Protein 3KFO (pdb70)

Secondary structure (DSSP, 8-state):
-----HHHHHHHHHHHHHHHHT-S---GGGSSHHHHHHHHHHHHHHHSSSPPPHHHHHHHH---SHHHHHHHHHHHHHHGGGS-HHHHHHHHHHHHHHHHHHHTTSTT-HHHHHHHHHHHHTTHHHHS-EEPP-HHHHT-GGG--HHHHHHHHTTSSS-HHHHHHHHHHHHHHHHHHTGGGHHHHHHHHHHHHHHTTSSEEEETTTTEEEE-

Sequence (212 aa):
KIQYNLDTIDDAEKNISNKLKKGEVQICKRRFKNGSIREVFNILVEELKSTTVVNLSDLVELYSLDDEESLFIPLRLLSVDGNLLNFEVKKFLNALVWRRIVLLNASNEGDKLLQHIVKRVFDEELPKNNDFPLPSVDLLCDKSLLTPEYISETYGRFPIDQNAIREEIYEEISQVETLNSDNSSLEIKLHSSTIGSSVAKEKNYTINYETNTVEYE

Radius of gyration: 16.6 Å; Cα contacts (8 Å, |Δi|>4): 242; chains: 1; bounding box: 42×43×34 Å

InterPro domains:
  IPR014908 Nucleoporin, Nup133/Nup155-like, N-terminal [PF08801] (63-475)
  IPR015943 WD40/YVTN repeat-like-containing domain superfamily [G3DSA:2.130.10.10] (55-479)
  IPR037624 Nuclear pore complex protein Nup133-like [PTHR13405] (35-1124)

Structure (mmCIF, N/CA/C/O backbone):
data_3KFO
#
_entry.id   3KFO
#
_cell.length_a   47.433
_cell.length_b   52.678
_cell.length_c   76.674
_cell.angle_alpha   90.000
_cell.angle_beta   90.000
_cell.angle_gamma   90.000
#
_symmetry.space_group_name_H-M   'P 21 21 21'
#
loop_
_entity.id
_entity.type
_entity.pdbx_description
1 polymer 'Nucleoporin NUP133'
2 non-polymer GLYCEROL
3 water water
#
loop_
_atom_site.group_PDB
_atom_site.id
_atom_site.type_symbol
_atom_site.label_atom_id
_atom_site.label_alt_id
_atom_site.label_comp_id
_atom_site.label_asym_id
_atom_site.label_entity_id
_atom_site.label_seq_id
_atom_site.pd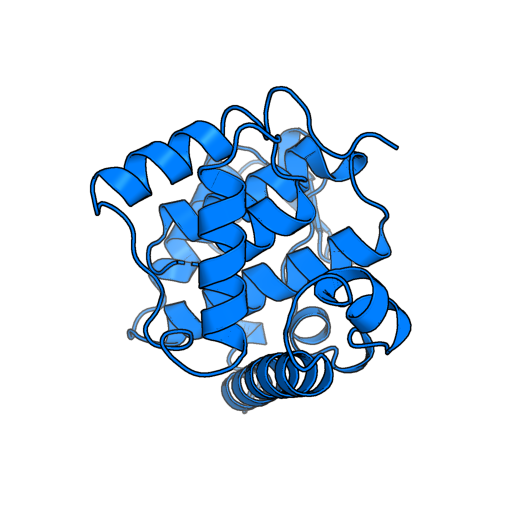bx_PDB_ins_code
_atom_site.Cartn_x
_atom_site.Cartn_y
_atom_site.Cartn_z
_atom_site.occupancy
_atom_site.B_iso_or_equiv
_atom_site.auth_seq_id
_atom_site.auth_comp_id
_atom_site.auth_asym_id
_atom_site.auth_atom_id
_atom_site.pdbx_PDB_model_num
ATOM 1 N N . LYS A 1 69 ? 40.911 22.058 15.792 1.00 35.64 946 LYS A N 1
ATOM 2 C CA . LYS A 1 69 ? 41.446 21.496 14.504 1.00 35.78 946 LYS A CA 1
ATOM 3 C C . LYS A 1 69 ? 40.311 21.009 13.614 1.00 34.16 946 LYS A C 1
ATOM 4 O O . LYS A 1 69 ? 39.574 20.094 14.004 1.00 36.12 946 LYS A O 1
ATOM 10 N N . ILE A 1 70 ? 40.178 21.591 12.427 1.00 31.10 947 ILE A N 1
ATOM 11 C CA . ILE A 1 70 ? 39.099 21.244 11.465 1.00 28.70 947 ILE A CA 1
ATOM 12 C C . ILE A 1 70 ? 39.143 19.731 11.262 1.00 25.30 947 ILE A C 1
ATOM 13 O O . ILE A 1 70 ? 40.209 19.171 11.052 1.00 24.38 947 ILE A O 1
ATOM 18 N N . GLN A 1 71 ? 38.003 19.055 11.355 1.00 23.12 948 GLN A N 1
ATOM 19 C CA . GLN A 1 71 ? 38.004 17.583 11.297 1.00 21.96 948 GLN A CA 1
ATOM 20 C C . GLN A 1 71 ? 37.372 16.966 10.048 1.00 20.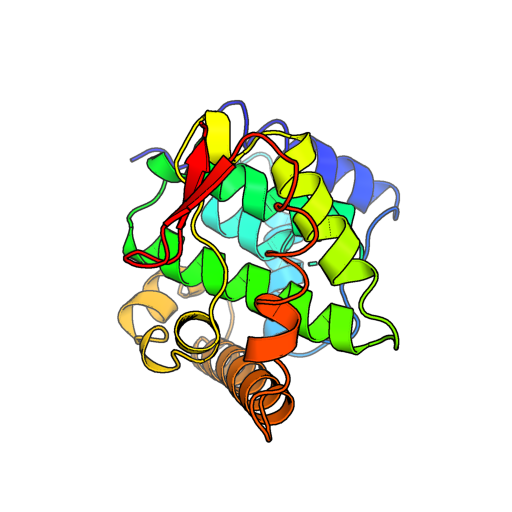98 948 GLN A C 1
ATOM 21 O O . GLN A 1 71 ? 36.820 15.849 10.093 1.00 20.57 948 GLN A O 1
ATOM 27 N N . TYR A 1 72 ? 37.486 17.662 8.917 1.00 19.62 949 TYR A N 1
ATOM 28 C CA . TYR A 1 72 ? 37.111 17.165 7.614 1.00 19.14 949 TYR A CA 1
ATOM 29 C C . TYR A 1 72 ? 38.038 17.718 6.544 1.00 19.83 949 TYR A C 1
ATOM 30 O O . TYR A 1 72 ? 38.745 18.716 6.781 1.00 21.62 949 TYR A O 1
ATOM 39 N N . ASN A 1 73 ? 37.984 17.140 5.358 1.00 18.53 950 ASN A N 1
ATOM 40 C CA . ASN A 1 73 ? 38.770 17.638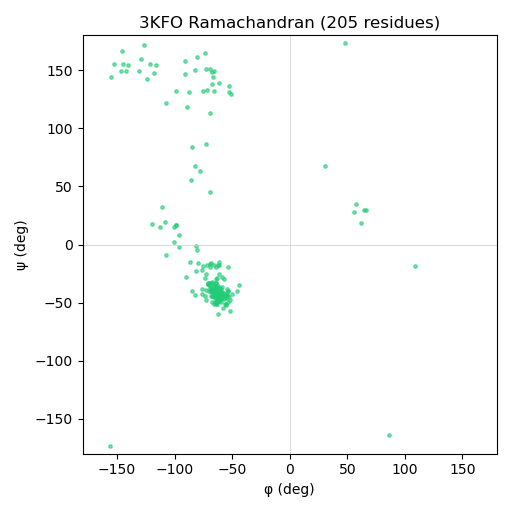 4.229 1.00 18.79 950 ASN A CA 1
ATOM 41 C C . ASN A 1 73 ? 38.088 17.191 2.970 1.00 18.57 950 ASN A C 1
ATOM 42 O O . ASN A 1 73 ? 36.989 16.625 3.042 1.00 18.06 950 ASN A O 1
ATOM 47 N N . LEU A 1 74 ? 38.693 17.404 1.804 1.00 18.86 951 LEU A N 1
ATOM 48 C CA . LEU A 1 74 ? 38.028 17.014 0.577 1.00 19.38 951 LEU A CA 1
ATOM 49 C C . LEU A 1 74 ? 37.707 15.527 0.495 1.00 18.20 951 LEU A C 1
ATOM 50 O O . LEU A 1 74 ? 36.710 15.158 -0.097 1.00 18.09 951 LEU A O 1
ATOM 55 N N . ASP A 1 75 ? 38.612 14.695 0.984 1.00 18.69 952 ASP A N 1
ATOM 56 C CA . ASP A 1 75 ? 38.426 13.251 1.082 1.00 19.28 952 ASP A CA 1
ATOM 57 C C . ASP A 1 75 ? 37.169 12.870 1.849 1.00 17.47 952 ASP A C 1
ATOM 58 O O . ASP A 1 75 ? 36.374 12.044 1.415 1.00 18.25 952 ASP A O 1
ATOM 63 N N . THR A 1 76 ? 37.009 13.434 3.035 1.00 17.70 953 THR A N 1
ATOM 64 C CA . THR A 1 76 ? 35.842 13.060 3.870 1.00 15.74 953 THR A CA 1
ATOM 65 C C . THR A 1 76 ? 34.560 13.634 3.261 1.00 16.47 953 THR A C 1
ATOM 66 O O . THR A 1 76 ? 33.527 13.009 3.295 1.00 15.05 953 THR A O 1
ATOM 70 N N . ILE A 1 77 ? 34.630 14.807 2.650 1.00 16.13 954 ILE A N 1
ATOM 71 C CA . ILE A 1 77 ? 33.470 15.366 1.954 1.00 17.40 954 ILE A CA 1
ATOM 72 C C . ILE A 1 77 ? 33.021 14.434 0.797 1.00 17.69 954 ILE A C 1
ATOM 73 O O . ILE A 1 77 ? 31.823 14.227 0.565 1.00 17.61 954 ILE A O 1
ATOM 78 N N . ASP A 1 78 ? 33.980 13.886 0.055 1.00 18.24 955 ASP A N 1
ATOM 79 C CA A ASP A 1 78 ? 33.660 12.935 -1.015 0.50 18.13 955 ASP A CA 1
ATOM 80 C CA B ASP A 1 78 ? 33.665 12.938 -1.011 0.50 18.30 955 ASP A CA 1
ATOM 81 C C . ASP A 1 78 ? 32.975 11.671 -0.457 1.00 17.62 955 ASP A C 1
ATOM 82 O O . ASP A 1 78 ? 32.018 11.203 -0.998 1.00 16.94 955 ASP A O 1
ATOM 91 N N . ALA A 1 79 ? 33.522 11.115 0.627 1.00 15.91 956 ALA A N 1
ATOM 92 C CA . ALA A 1 79 ? 33.001 9.960 1.298 1.00 15.40 956 ALA A CA 1
ATOM 93 C C . ALA A 1 79 ? 31.601 10.240 1.848 1.00 15.80 956 ALA A C 1
ATOM 94 O O . ALA A 1 79 ? 30.744 9.387 1.796 1.00 19.24 956 ALA A O 1
ATOM 96 N N . GLU A 1 80 ? 31.343 11.436 2.313 1.00 16.49 957 GLU A N 1
ATOM 97 C CA . GLU A 1 80 ? 30.016 11.810 2.859 1.00 18.11 957 GLU A CA 1
ATOM 98 C C . GLU A 1 80 ? 28.987 11.844 1.744 1.00 17.15 957 GLU A C 1
ATOM 99 O O . GLU A 1 80 ? 27.869 11.346 1.816 1.00 17.44 957 GLU A O 1
ATOM 105 N N . LYS A 1 81 ? 29.405 12.442 0.648 1.00 18.09 958 LYS A N 1
ATOM 106 C CA . LYS A 1 81 ? 28.567 12.515 -0.562 1.00 18.19 958 LYS A CA 1
ATOM 107 C C . LYS A 1 81 ? 28.189 11.164 -1.093 1.00 17.33 958 LYS A C 1
ATOM 108 O O . LYS A 1 81 ? 27.024 10.942 -1.433 1.00 16.39 958 LYS A O 1
ATOM 110 N N . ASN A 1 82 ? 29.165 10.250 -1.151 1.00 16.34 959 ASN A N 1
ATOM 111 C CA . ASN A 1 82 ? 28.941 8.906 -1.622 1.00 18.18 959 ASN A CA 1
ATOM 112 C C . ASN A 1 82 ? 27.940 8.161 -0.741 1.00 17.37 959 ASN A C 1
ATOM 113 O O . ASN A 1 82 ? 27.019 7.569 -1.252 1.00 16.80 959 ASN A O 1
ATOM 118 N N . ILE A 1 83 ? 28.117 8.190 0.580 1.00 15.87 960 ILE A N 1
ATOM 119 C CA . ILE A 1 83 ? 27.231 7.461 1.477 1.00 16.03 960 ILE A CA 1
ATOM 120 C C . ILE A 1 83 ? 25.838 8.083 1.556 1.00 16.11 960 ILE A C 1
ATOM 121 O O . ILE A 1 83 ? 24.819 7.363 1.629 1.00 14.35 960 ILE A O 1
ATOM 126 N N . SER A 1 84 ? 25.775 9.408 1.450 1.00 15.85 961 SER A N 1
ATOM 127 C CA . SER A 1 84 ? 24.474 10.100 1.361 1.00 17.20 961 SER A CA 1
ATOM 128 C C . SER A 1 84 ? 23.725 9.690 0.106 1.00 17.24 961 SER A C 1
ATOM 129 O O . SER A 1 84 ? 22.547 9.421 0.175 1.00 16.22 961 SER A O 1
ATOM 132 N N . ASN A 1 85 ? 24.403 9.619 -1.033 1.00 17.30 962 ASN A N 1
ATOM 133 C CA . ASN A 1 85 ? 23.757 9.209 -2.266 1.00 18.48 962 ASN A CA 1
ATOM 134 C C . ASN A 1 85 ? 23.271 7.746 -2.164 1.00 17.82 962 ASN A C 1
ATOM 135 O O . ASN A 1 85 ? 22.148 7.423 -2.542 1.00 18.36 962 ASN A O 1
ATOM 140 N N . LYS A 1 86 ? 24.088 6.873 -1.580 1.00 17.47 963 LYS A N 1
ATOM 141 C CA . LYS A 1 86 ? 23.701 5.464 -1.430 1.00 15.66 963 LYS A CA 1
ATOM 142 C C . LYS A 1 86 ? 22.537 5.294 -0.465 1.00 14.35 963 LYS A C 1
ATOM 143 O O . LYS A 1 86 ? 21.613 4.470 -0.662 1.00 13.23 963 LYS A O 1
ATOM 149 N N . LEU A 1 87 ? 22.557 6.052 0.613 1.00 12.68 964 LEU A N 1
ATOM 150 C CA . LEU A 1 87 ? 21.471 5.967 1.530 1.00 13.67 964 LEU A CA 1
ATOM 151 C C . LEU A 1 87 ? 20.142 6.409 0.899 1.00 14.75 964 LEU A C 1
ATOM 152 O O . LEU A 1 87 ? 19.130 5.759 1.100 1.00 15.75 964 LEU A O 1
ATOM 157 N N . LYS A 1 88 ? 20.159 7.527 0.170 1.00 16.33 965 LYS A N 1
ATOM 158 C CA . LYS A 1 88 ? 18.946 8.049 -0.529 1.00 18.04 965 LYS A CA 1
ATOM 159 C C . LYS A 1 88 ? 18.425 7.069 -1.564 1.00 18.06 965 LYS A C 1
ATOM 160 O O . LYS A 1 88 ? 17.233 7.059 -1.891 1.00 19.64 965 LYS A O 1
ATOM 166 N N . LYS A 1 89 ? 19.307 6.217 -2.065 1.00 17.86 966 LYS A N 1
ATOM 167 C CA . LYS A 1 89 ? 18.936 5.256 -3.108 1.00 18.15 966 LYS A CA 1
ATOM 168 C C . LYS A 1 89 ? 18.604 3.912 -2.495 1.00 18.87 966 LYS A C 1
ATOM 169 O O . LYS A 1 89 ? 18.168 2.982 -3.188 1.00 18.72 966 LYS A O 1
ATOM 171 N N . GLY A 1 90 ? 18.737 3.816 -1.179 1.00 18.48 967 GLY A N 1
ATOM 172 C CA . GLY A 1 90 ? 18.516 2.587 -0.485 1.00 18.17 967 GLY A CA 1
ATOM 173 C C . GLY A 1 90 ? 19.532 1.534 -0.888 1.00 17.53 967 GLY A C 1
ATOM 174 O O . GLY A 1 90 ? 19.220 0.363 -0.880 1.00 20.36 967 GLY A O 1
ATOM 175 N N . GLU A 1 91 ? 20.732 1.920 -1.265 1.00 18.29 968 GLU A N 1
ATOM 176 C CA . GLU A 1 91 ? 21.727 0.953 -1.654 1.00 18.99 968 GLU A CA 1
ATOM 177 C C . GLU A 1 91 ? 22.549 0.386 -0.507 1.00 18.14 968 GLU A C 1
ATOM 178 O O . GLU A 1 91 ? 23.277 -0.581 -0.699 1.00 18.09 968 GLU A O 1
ATOM 184 N N . VAL A 1 92 ? 22.496 1.037 0.631 1.00 17.04 969 VAL A N 1
ATOM 185 C CA . VAL A 1 92 ? 23.116 0.552 1.864 1.00 15.71 969 VAL A CA 1
ATOM 186 C C . VAL A 1 92 ? 22.061 0.612 2.942 1.00 18.04 969 VAL A C 1
ATOM 187 O O . VAL A 1 92 ? 21.041 1.331 2.818 1.00 17.44 969 VAL A O 1
ATOM 191 N N . GLN A 1 93 ? 22.297 -0.157 4.002 1.00 18.53 970 GLN A N 1
ATOM 192 C CA . GLN A 1 93 ? 21.372 -0.235 5.091 1.00 20.44 970 GLN A CA 1
ATOM 193 C C . GLN A 1 93 ? 22.087 -0.571 6.389 1.00 18.65 970 GLN A C 1
ATOM 194 O O . GLN A 1 93 ? 23.153 -1.197 6.395 1.00 16.95 970 GLN A O 1
ATOM 200 N N . ILE A 1 94 ? 21.449 -0.175 7.468 1.00 18.70 971 ILE A N 1
ATOM 201 C CA . ILE A 1 94 ? 21.903 -0.487 8.817 1.00 18.75 971 ILE A CA 1
ATOM 202 C C . ILE A 1 94 ? 21.930 -1.972 9.051 1.00 18.21 971 ILE A C 1
ATOM 203 O O . ILE A 1 94 ? 21.049 -2.735 8.633 1.00 16.77 971 ILE A O 1
ATOM 208 N N . CYS A 1 95 ? 22.982 -2.396 9.724 1.00 19.16 972 CYS A N 1
ATOM 209 C CA . CYS A 1 95 ? 23.117 -3.756 10.112 1.00 19.42 972 CYS A CA 1
ATOM 210 C C . CYS A 1 95 ? 22.051 -4.110 11.175 1.00 20.20 972 CYS A C 1
ATOM 211 O O . CYS A 1 95 ? 21.732 -3.318 12.075 1.00 16.74 972 CYS A O 1
ATOM 214 N N . LYS A 1 96 ? 21.445 -5.284 11.039 1.00 22.55 973 LYS A N 1
ATOM 215 C CA . LYS A 1 96 ? 20.416 -5.780 12.023 1.00 23.59 973 LYS A CA 1
ATOM 216 C C . LYS A 1 96 ? 20.774 -5.572 13.496 1.00 24.54 973 LYS A C 1
ATOM 217 O O . LYS A 1 96 ? 19.893 -5.323 14.325 1.00 25.60 973 LYS A O 1
ATOM 219 N N . ARG A 1 97 ? 22.061 -5.669 13.844 1.00 24.3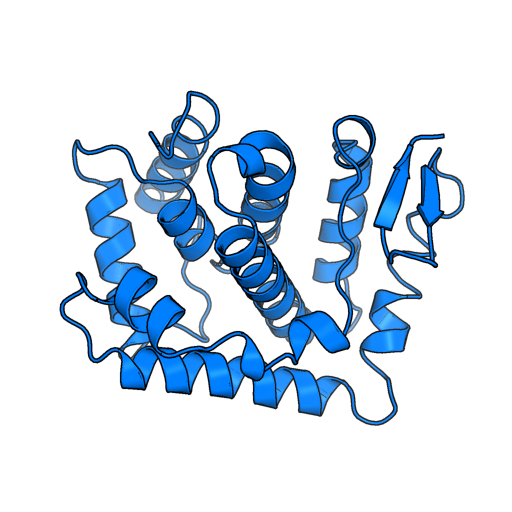8 974 ARG A N 1
ATOM 220 C CA A ARG A 1 97 ? 22.494 -5.405 15.223 0.50 23.32 974 ARG A CA 1
ATOM 221 C CA B ARG A 1 97 ? 22.597 -5.350 15.176 0.50 23.62 974 ARG A CA 1
ATOM 222 C C . ARG A 1 97 ? 22.157 -3.995 15.749 1.00 23.41 974 ARG A C 1
ATOM 223 O O . ARG A 1 97 ? 21.972 -3.827 16.948 1.00 25.13 974 ARG A O 1
ATOM 238 N N . PHE A 1 98 ? 22.079 -2.991 14.904 1.00 23.09 975 PHE A N 1
ATOM 239 C CA . PHE A 1 98 ? 21.852 -1.624 15.382 1.00 22.92 975 PHE A CA 1
ATOM 240 C C . PHE A 1 98 ? 20.453 -1.037 15.079 1.00 25.11 975 PHE A C 1
ATOM 241 O O . PHE A 1 98 ? 20.288 0.192 15.073 1.00 24.08 975 PHE A O 1
ATOM 249 N N . LYS A 1 99 ? 19.480 -1.904 14.795 1.00 26.93 976 LYS A N 1
ATOM 250 C CA . LYS A 1 99 ? 18.152 -1.461 14.331 1.00 27.86 976 LYS A CA 1
ATOM 251 C C . LYS A 1 99 ? 17.293 -0.831 15.425 1.00 29.72 976 LYS A C 1
ATOM 252 O O . LYS A 1 99 ? 16.395 -0.015 15.112 1.00 28.18 976 LYS A O 1
ATOM 254 N N . ASN A 1 100 ? 17.540 -1.179 16.690 1.00 30.78 977 ASN A N 1
ATOM 255 C CA . ASN A 1 100 ? 16.784 -0.557 17.799 1.00 32.26 977 ASN A CA 1
ATOM 256 C C . ASN A 1 100 ? 17.632 0.073 18.900 1.00 31.80 977 ASN A C 1
ATOM 257 O O . ASN A 1 100 ? 18.849 -0.079 18.953 1.00 32.63 977 ASN A O 1
ATOM 262 N N . GLY A 1 101 ? 16.972 0.784 19.811 1.00 31.07 978 GLY A N 1
ATOM 263 C CA . GLY A 1 101 ? 17.641 1.222 21.016 1.00 30.02 978 GLY A CA 1
ATOM 264 C C . GLY A 1 101 ? 18.389 2.523 20.866 1.00 28.84 978 GLY A C 1
ATOM 265 O O . GLY A 1 101 ? 18.210 3.263 19.904 1.00 27.84 978 GLY A O 1
ATOM 266 N N . SER A 1 102 ? 19.274 2.790 21.809 1.00 27.67 979 SER A N 1
ATOM 267 C CA . SER A 1 102 ? 19.991 4.029 21.764 1.00 27.42 979 SER A CA 1
ATOM 268 C C . SER A 1 102 ? 20.967 4.061 20.601 1.00 26.47 979 SER A C 1
ATOM 269 O O . SER A 1 102 ? 21.251 5.132 20.064 1.00 25.60 979 SER A O 1
ATOM 272 N N . ILE A 1 103 ? 21.530 2.910 20.245 1.00 24.02 980 ILE A N 1
ATOM 273 C CA . ILE A 1 103 ? 22.472 2.874 19.141 1.00 23.19 980 ILE A CA 1
ATOM 274 C C . ILE A 1 103 ? 21.784 3.183 17.797 1.00 20.54 980 ILE A C 1
ATOM 275 O O . ILE A 1 103 ? 22.387 3.801 16.900 1.00 19.78 980 ILE A O 1
ATOM 280 N N . ARG A 1 104 ? 20.522 2.780 17.662 1.00 17.90 981 ARG A N 1
ATOM 281 C CA . ARG A 1 104 ? 19.737 3.188 16.508 1.00 17.85 981 ARG A CA 1
ATOM 282 C C . ARG A 1 104 ? 19.557 4.689 16.423 1.00 15.83 981 ARG A C 1
ATOM 283 O O . ARG A 1 104 ? 19.506 5.246 15.324 1.00 15.01 981 ARG A O 1
ATOM 291 N N . GLU A 1 105 ? 19.383 5.336 17.570 1.00 14.62 982 GLU A N 1
ATOM 292 C CA . GLU A 1 105 ? 19.176 6.770 17.578 1.00 15.29 982 GLU A CA 1
ATOM 293 C C . GLU A 1 105 ? 20.480 7.440 17.163 1.00 13.85 982 GLU A C 1
ATOM 294 O O . GLU A 1 105 ? 20.476 8.399 16.496 1.00 13.80 982 GLU A O 1
ATOM 300 N N . VAL A 1 106 ? 21.599 6.902 17.550 1.00 14.45 983 VAL A N 1
ATOM 301 C CA . VAL A 1 106 ? 22.867 7.432 17.038 1.00 15.15 983 VAL A CA 1
ATOM 302 C C . VAL A 1 106 ? 22.854 7.418 15.490 1.00 13.81 983 VAL A C 1
ATOM 303 O O . VAL A 1 106 ? 23.129 8.421 14.833 1.00 12.83 983 VAL A O 1
ATOM 307 N N . PHE A 1 107 ? 22.539 6.262 14.934 1.00 13.81 984 PHE A N 1
ATOM 308 C CA . PHE A 1 107 ? 22.470 6.105 13.489 1.00 13.37 984 PHE A CA 1
ATOM 309 C C . PHE A 1 107 ? 21.558 7.141 12.901 1.00 14.05 984 PHE A C 1
ATOM 310 O O . PHE A 1 107 ? 21.908 7.867 11.953 1.00 12.68 984 PHE A O 1
ATOM 318 N N . ASN A 1 108 ? 20.367 7.257 13.489 1.00 14.54 985 ASN A N 1
ATOM 319 C CA . ASN A 1 108 ? 19.354 8.151 12.968 1.00 15.71 985 ASN A CA 1
ATOM 320 C C . ASN A 1 108 ? 19.832 9.589 12.968 1.00 15.66 985 ASN A C 1
ATOM 321 O O . ASN A 1 108 ? 19.563 10.273 12.011 1.00 17.36 985 ASN A O 1
ATOM 326 N N . ILE A 1 109 ? 20.508 10.008 14.032 1.00 16.63 986 ILE A N 1
ATOM 327 C CA . ILE A 1 109 ? 21.037 11.370 14.201 1.00 18.70 986 ILE A CA 1
ATOM 328 C C . ILE A 1 109 ? 22.156 11.618 13.163 1.00 18.31 986 ILE A C 1
ATOM 329 O O . ILE A 1 109 ? 22.224 12.660 12.540 1.00 20.52 986 ILE A O 1
ATOM 334 N N . LEU A 1 110 ? 22.997 10.627 12.951 1.00 17.50 987 LEU A N 1
ATOM 335 C CA . LEU A 1 110 ? 24.129 10.787 12.021 1.00 17.79 987 LEU A CA 1
ATOM 336 C C . LEU A 1 110 ? 23.583 10.900 10.623 1.00 18.59 987 LEU A C 1
ATOM 337 O O . LEU A 1 110 ? 24.093 11.675 9.821 1.00 20.82 987 LEU A O 1
ATOM 342 N N . VAL A 1 111 ? 22.540 10.141 10.296 1.00 19.54 988 VAL A N 1
ATOM 343 C CA . VAL A 1 111 ? 21.900 10.262 9.003 1.00 21.37 988 VAL A CA 1
ATOM 344 C C . VAL A 1 111 ? 21.302 11.671 8.750 1.00 24.31 988 VAL A C 1
ATOM 345 O O . VAL A 1 111 ? 21.359 12.176 7.630 1.00 25.31 988 VAL A O 1
ATOM 349 N N . GLU A 1 112 ? 20.752 12.290 9.782 1.00 26.77 989 GLU A N 1
ATOM 350 C CA . GLU A 1 112 ? 20.332 13.690 9.663 1.00 28.68 989 GLU A CA 1
ATOM 351 C C . GLU A 1 112 ? 21.523 14.664 9.544 1.00 28.60 989 GLU A C 1
ATOM 352 O O . GLU A 1 112 ? 21.415 15.665 8.836 1.00 30.15 989 GLU A O 1
ATOM 358 N N . GLU A 1 113 ? 22.627 14.434 10.240 1.00 28.87 990 GLU A N 1
ATOM 359 C CA . GLU A 1 113 ? 23.824 15.275 10.003 1.00 29.55 990 GLU A CA 1
ATOM 360 C C . GLU A 1 113 ? 24.247 15.136 8.501 1.00 29.91 990 GLU A C 1
ATOM 361 O O . GLU A 1 113 ? 24.615 16.129 7.838 1.00 28.13 990 GLU A O 1
ATOM 367 N N . LEU A 1 114 ? 24.197 13.903 7.970 1.00 29.51 991 LEU A N 1
ATOM 368 C CA . LEU A 1 114 ? 24.488 13.673 6.544 1.00 31.40 991 LEU A CA 1
ATOM 369 C C . LEU A 1 114 ? 23.674 14.569 5.640 1.00 32.34 991 LEU A C 1
ATOM 370 O O . LEU A 1 114 ? 24.177 15.206 4.715 1.00 32.30 991 LEU A O 1
ATOM 375 N N . LYS A 1 115 ? 22.389 14.615 5.932 1.00 33.84 992 LYS A N 1
ATOM 376 C CA . LYS A 1 115 ? 21.451 15.310 5.086 1.00 35.03 992 LYS A CA 1
ATOM 377 C C . LYS A 1 115 ? 21.533 16.830 5.256 1.00 35.37 992 LYS A C 1
ATOM 378 O O . LYS A 1 115 ? 21.100 17.574 4.369 1.00 34.83 992 LYS A O 1
ATOM 384 N N . SER A 1 116 ? 22.060 17.274 6.397 1.00 35.05 993 SER A N 1
ATOM 385 C CA . SER A 1 116 ? 22.130 18.699 6.713 1.00 35.93 993 SER A CA 1
ATOM 386 C C . SER A 1 116 ? 23.220 19.352 5.874 1.00 35.75 993 SER A C 1
ATOM 387 O O . SER A 1 116 ? 24.064 18.651 5.309 1.00 35.07 993 SER A O 1
ATOM 390 N N . THR A 1 117 ? 23.192 20.682 5.822 1.00 35.86 994 THR A N 1
ATOM 391 C CA . THR A 1 117 ? 24.191 21.477 5.077 1.00 36.64 994 THR A CA 1
ATOM 392 C C . THR A 1 117 ? 25.574 21.485 5.757 1.00 36.25 994 THR A C 1
ATOM 393 O O . THR A 1 117 ? 26.580 21.837 5.125 1.00 36.93 994 THR A O 1
ATOM 397 N N . THR A 1 118 ? 25.626 21.129 7.042 1.00 34.78 995 THR A N 1
ATOM 398 C CA . THR A 1 118 ? 26.886 21.062 7.770 1.00 33.79 995 THR A CA 1
ATOM 399 C C . THR A 1 118 ? 27.708 19.824 7.407 1.00 31.59 995 THR A C 1
ATOM 400 O O . THR A 1 118 ? 27.202 18.709 7.377 1.00 30.34 995 THR A O 1
ATOM 404 N N . VAL A 1 119 ? 28.995 20.039 7.130 1.00 30.10 996 VAL A N 1
ATOM 405 C CA . VAL A 1 119 ? 29.863 18.924 6.784 1.00 28.47 996 VAL A CA 1
ATOM 406 C C . VAL A 1 119 ? 30.018 18.018 8.013 1.00 26.12 996 VAL A C 1
ATOM 407 O O . VAL A 1 119 ? 30.023 18.484 9.153 1.00 26.91 996 VAL A O 1
ATOM 411 N N . VAL A 1 120 ? 30.102 16.714 7.779 1.00 22.70 997 VAL A N 1
ATOM 412 C CA . VAL A 1 120 ? 30.197 15.740 8.841 1.00 21.35 997 VAL A CA 1
ATOM 413 C C . VAL A 1 120 ? 31.678 15.576 9.183 1.00 19.81 997 VAL A C 1
ATOM 414 O O . VAL A 1 120 ? 32.500 15.482 8.283 1.00 20.62 997 VAL A O 1
ATOM 418 N N . ASN A 1 121 ? 32.001 15.642 10.470 1.00 18.46 998 ASN A N 1
ATOM 419 C CA . ASN A 1 121 ? 33.336 15.419 10.937 1.00 18.51 998 ASN A CA 1
ATOM 420 C C . ASN A 1 121 ? 33.704 13.974 10.678 1.00 17.94 998 ASN A C 1
ATOM 421 O O . ASN A 1 121 ? 32.809 13.087 10.681 1.00 16.50 998 ASN A O 1
ATOM 426 N N . LEU A 1 122 ? 34.983 13.741 10.441 1.00 15.77 999 LEU A N 1
ATOM 427 C CA . LEU A 1 122 ? 35.432 12.390 10.129 1.00 16.03 999 LEU A CA 1
ATOM 428 C C . LEU A 1 122 ? 35.015 11.375 11.207 1.00 15.73 999 LEU A C 1
ATOM 429 O O . LEU A 1 122 ? 34.731 10.220 10.878 1.00 16.36 999 LEU A O 1
ATOM 434 N N . SER A 1 123 ? 35.052 11.735 12.489 1.00 15.81 1000 SER A N 1
ATOM 435 C CA . SER A 1 123 ? 34.754 10.749 13.552 1.00 16.17 1000 SER A CA 1
ATOM 436 C C . SER A 1 123 ? 33.289 10.252 13.429 1.00 16.79 1000 SER A C 1
ATOM 437 O O . SER A 1 123 ? 33.023 9.025 13.572 1.00 16.69 1000 SER A O 1
ATOM 440 N N . ASP A 1 124 ? 32.383 11.174 13.104 1.00 15.52 1001 ASP A N 1
ATOM 441 C CA . ASP A 1 124 ? 30.962 10.886 12.949 1.00 15.70 1001 ASP A CA 1
ATOM 442 C C . ASP A 1 124 ? 30.733 10.100 11.651 1.00 15.71 1001 ASP A C 1
ATOM 443 O O . ASP A 1 124 ? 29.923 9.205 11.597 1.00 12.48 1001 ASP A O 1
ATOM 448 N N . LEU A 1 125 ? 31.462 10.456 10.606 1.00 15.11 1002 LEU A N 1
ATOM 449 C CA . LEU A 1 125 ? 31.326 9.743 9.331 1.00 14.84 1002 LEU A CA 1
ATOM 450 C C . LEU A 1 125 ? 31.792 8.287 9.490 1.00 13.60 1002 LEU A C 1
ATOM 451 O O . LEU A 1 125 ? 31.166 7.330 8.999 1.00 13.32 1002 LEU A O 1
ATOM 456 N N . VAL A 1 126 ? 32.916 8.089 10.170 1.00 12.29 1003 VAL A N 1
ATOM 457 C CA . VAL A 1 126 ? 33.414 6.745 10.388 1.00 13.03 1003 VAL A CA 1
ATOM 458 C C . VAL A 1 126 ? 32.376 5.936 11.181 1.00 14.07 1003 VAL A C 1
ATOM 459 O O . VAL A 1 126 ? 32.106 4.763 10.882 1.00 12.01 1003 VAL A O 1
ATOM 463 N N . GLU A 1 127 ? 31.791 6.542 12.205 1.00 14.03 1004 GLU A N 1
ATOM 464 C CA . GLU A 1 127 ? 30.830 5.800 12.995 1.00 15.44 1004 GLU A CA 1
ATOM 465 C C . GLU A 1 127 ? 29.609 5.383 12.215 1.00 13.23 1004 GLU A C 1
ATOM 466 O O . GLU A 1 127 ? 29.137 4.273 12.335 1.00 13.88 1004 GLU A O 1
ATOM 472 N N . LEU A 1 128 ? 29.120 6.243 11.351 1.00 10.97 1005 LEU A N 1
ATOM 473 C CA . LEU A 1 128 ? 28.010 5.924 10.524 1.00 10.08 1005 LEU A CA 1
ATOM 474 C C . LEU A 1 128 ? 28.316 4.809 9.549 1.00 9.65 1005 LEU A C 1
ATOM 475 O O . LEU A 1 128 ? 27.615 3.824 9.483 1.00 8.45 1005 LEU A O 1
ATOM 480 N N . TYR A 1 129 ? 29.427 4.915 8.830 1.00 10.13 1006 TYR A N 1
ATOM 481 C CA . TYR A 1 129 ? 29.816 3.827 7.930 1.00 10.02 1006 TYR A CA 1
ATOM 482 C C . TYR A 1 129 ? 29.879 2.487 8.659 1.00 10.81 1006 TYR A C 1
ATOM 483 O O . TYR A 1 129 ? 29.445 1.455 8.128 1.00 9.60 1006 TYR A O 1
ATOM 492 N N . SER A 1 130 ? 30.392 2.504 9.900 1.00 10.02 1007 SER A N 1
ATOM 493 C CA . SER A 1 130 ? 30.661 1.275 10.630 1.00 10.79 1007 SER A CA 1
ATOM 494 C C . SER A 1 130 ? 29.399 0.518 11.069 1.00 10.69 1007 SER A C 1
ATOM 495 O O . SER A 1 130 ? 29.541 -0.627 11.495 1.00 9.49 1007 SER A O 1
ATOM 511 N N . LEU A 1 132 ? 26.812 0.051 8.942 1.00 12.15 1009 LEU A N 1
ATOM 512 C CA . LEU A 1 132 ? 26.181 -0.499 7.716 1.00 11.94 1009 LEU A CA 1
ATOM 513 C C . LEU A 1 132 ? 26.500 -2.001 7.558 1.00 13.19 1009 LEU A C 1
ATOM 514 O O . LEU A 1 132 ? 27.288 -2.622 8.320 1.00 13.96 1009 LEU A O 1
ATOM 519 N N . ASP A 1 133 ? 25.871 -2.611 6.581 1.00 15.01 1010 ASP A N 1
ATOM 520 C CA . ASP A 1 133 ? 25.941 -4.054 6.530 1.00 17.05 1010 ASP A CA 1
ATOM 521 C C . ASP A 1 133 ? 26.558 -4.657 5.283 1.00 17.88 1010 ASP A C 1
ATOM 522 O O . ASP A 1 133 ? 26.414 -5.859 5.042 1.00 19.06 1010 ASP A O 1
ATOM 527 N N . ASP A 1 134 ? 27.307 -3.860 4.517 1.00 17.54 1011 ASP A N 1
ATOM 528 C CA . ASP A 1 134 ? 27.993 -4.344 3.366 1.00 17.19 1011 ASP A CA 1
ATOM 529 C C . ASP A 1 134 ? 29.492 -4.119 3.439 1.00 18.67 1011 ASP A C 1
ATOM 530 O O . ASP A 1 134 ? 30.010 -3.198 4.136 1.00 18.53 1011 ASP A O 1
ATOM 535 N N . GLU A 1 135 ? 30.197 -4.965 2.689 1.00 17.99 1012 GLU A N 1
ATOM 536 C CA . GLU A 1 135 ? 31.642 -4.966 2.671 1.00 19.39 1012 GLU A CA 1
ATOM 537 C C . GLU A 1 135 ? 32.307 -3.617 2.263 1.00 17.95 1012 GLU A C 1
ATOM 538 O O . GLU A 1 135 ? 33.307 -3.193 2.882 1.00 16.42 1012 GLU A O 1
ATOM 544 N N . GLU A 1 136 ? 31.805 -2.963 1.228 1.00 18.05 1013 GLU A N 1
ATOM 545 C CA . GLU A 1 136 ? 32.383 -1.706 0.799 1.00 18.44 1013 GLU A CA 1
ATOM 546 C C . GLU A 1 136 ? 32.256 -0.674 1.908 1.00 17.19 1013 GLU A C 1
ATOM 547 O O . GLU A 1 136 ? 33.182 0.071 2.176 1.00 17.06 1013 GLU A O 1
ATOM 553 N N . SER A 1 137 ? 31.078 -0.604 2.523 1.00 15.67 1014 SER A N 1
ATOM 554 C CA . SER A 1 137 ? 30.808 0.397 3.571 1.00 15.74 1014 SER A CA 1
ATOM 555 C C . SER A 1 137 ? 31.667 0.211 4.767 1.00 15.35 1014 SER A C 1
ATOM 556 O O . SER A 1 137 ? 31.984 1.177 5.418 1.00 17.41 1014 SER A O 1
ATOM 559 N N . LEU A 1 138 ? 32.021 -1.019 5.100 1.00 14.63 1015 LEU A N 1
ATOM 560 C CA . LEU A 1 138 ? 32.922 -1.231 6.214 1.00 15.52 1015 LEU A CA 1
ATOM 561 C C . LEU A 1 138 ? 34.408 -1.033 5.865 1.00 15.42 1015 LEU A C 1
ATOM 562 O O . LEU A 1 138 ? 35.262 -0.832 6.751 1.00 16.80 1015 LEU A O 1
ATOM 567 N N . PHE A 1 139 ? 34.745 -1.152 4.596 1.00 15.21 1016 PHE A N 1
ATOM 568 C CA . PHE A 1 139 ? 36.136 -0.896 4.213 1.00 14.44 1016 PHE A CA 1
ATOM 569 C C . PHE A 1 139 ? 36.397 0.601 4.195 1.00 14.12 1016 PHE A C 1
ATOM 570 O O . PHE A 1 139 ? 37.470 1.060 4.554 1.00 13.67 1016 PHE A O 1
ATOM 578 N N . ILE A 1 140 ? 35.432 1.384 3.736 1.00 13.19 1017 ILE A N 1
ATOM 579 C CA . ILE A 1 140 ? 35.673 2.835 3.553 1.00 13.11 1017 ILE A CA 1
ATOM 580 C C . ILE A 1 140 ? 36.216 3.521 4.812 1.00 13.96 1017 ILE A C 1
ATOM 581 O O . ILE A 1 140 ? 37.164 4.311 4.730 1.00 12.64 1017 ILE A O 1
ATOM 586 N N . PRO A 1 141 ? 35.639 3.241 5.995 1.00 13.12 1018 PRO A N 1
ATOM 587 C CA . PRO A 1 141 ? 36.213 3.863 7.195 1.00 14.08 1018 PRO A CA 1
ATOM 588 C C . PRO A 1 141 ? 37.650 3.462 7.547 1.00 13.87 1018 PRO A C 1
ATOM 589 O O . PRO A 1 141 ? 38.371 4.272 8.113 1.00 13.13 1018 PRO A O 1
ATOM 593 N N . LEU A 1 142 ? 38.088 2.241 7.202 1.00 14.28 1019 LEU A N 1
ATOM 594 C CA . LEU A 1 142 ? 39.531 1.890 7.358 1.00 15.00 1019 LEU A CA 1
ATOM 595 C C . LEU A 1 142 ? 40.424 2.753 6.472 1.00 16.41 1019 LEU A C 1
ATOM 596 O O . LEU A 1 142 ? 41.488 3.225 6.886 1.00 15.20 1019 LEU A O 1
ATOM 601 N N . ARG A 1 143 ? 39.952 2.991 5.254 1.00 15.91 1020 ARG A N 1
ATOM 602 C CA . ARG A 1 143 ? 40.656 3.864 4.337 1.00 16.48 1020 ARG A CA 1
ATOM 603 C C . ARG A 1 143 ? 40.704 5.299 4.884 1.00 15.42 1020 ARG A C 1
ATOM 604 O O . ARG A 1 143 ? 41.794 5.908 5.016 1.00 13.81 1020 ARG A O 1
ATOM 612 N N . LEU A 1 144 ? 39.543 5.819 5.266 1.00 14.73 1021 LEU A N 1
ATOM 613 C CA . LEU A 1 144 ? 39.480 7.176 5.842 1.00 15.31 1021 LEU A CA 1
ATOM 614 C C . LEU A 1 144 ? 40.390 7.351 7.052 1.00 15.70 1021 LEU A C 1
ATOM 615 O O . LEU A 1 144 ? 41.082 8.390 7.172 1.00 16.39 1021 LEU A O 1
ATOM 620 N N . LEU A 1 145 ? 40.438 6.361 7.936 1.00 16.10 1022 LEU A N 1
ATOM 621 C CA . LEU A 1 145 ? 41.292 6.468 9.121 1.00 16.09 1022 LEU A CA 1
ATOM 622 C C . LEU A 1 145 ? 42.769 6.425 8.742 1.00 17.18 1022 LEU A C 1
ATOM 623 O O . LEU A 1 145 ? 43.584 7.081 9.356 1.00 18.21 1022 LEU A O 1
ATOM 628 N N . SER A 1 146 ? 43.088 5.636 7.717 1.00 19.11 1023 SER A N 1
ATOM 629 C CA . SER A 1 146 ? 44.464 5.477 7.223 1.00 21.20 1023 SER A CA 1
ATOM 630 C C . SER A 1 146 ? 44.910 6.712 6.486 1.00 21.77 1023 SER A C 1
ATOM 631 O O . SER A 1 146 ? 45.980 7.234 6.749 1.00 24.17 1023 SER A O 1
ATOM 634 N N . VAL A 1 147 ? 44.079 7.218 5.585 1.00 21.61 1024 VAL A N 1
ATOM 635 C CA . VAL A 1 147 ? 44.460 8.331 4.738 1.00 22.60 1024 VAL A CA 1
ATOM 636 C C . VAL A 1 147 ? 44.249 9.693 5.394 1.00 23.47 1024 VAL A C 1
ATOM 637 O O . VAL A 1 147 ? 45.080 10.604 5.205 1.00 22.45 1024 VAL A O 1
ATOM 641 N N . ASP A 1 148 ? 43.137 9.852 6.113 1.00 22.17 1025 ASP A N 1
ATOM 642 C CA . ASP A 1 148 ? 42.776 11.130 6.729 1.00 23.43 1025 ASP A CA 1
ATOM 643 C C . ASP A 1 148 ? 42.820 11.118 8.227 1.00 23.41 1025 ASP A C 1
ATOM 644 O O . ASP A 1 148 ? 42.279 12.004 8.880 1.00 21.00 1025 ASP A O 1
ATOM 649 N N . GLY A 1 149 ? 43.453 10.106 8.790 1.00 25.22 1026 GLY A N 1
ATOM 650 C CA . GLY A 1 149 ? 43.565 9.993 10.235 1.00 26.88 1026 GLY A CA 1
ATOM 651 C C . GLY A 1 149 ? 44.308 11.129 10.963 1.00 27.62 1026 GLY A C 1
ATOM 652 O O . GLY A 1 149 ? 44.130 11.267 12.168 1.00 27.51 1026 GLY A O 1
ATOM 653 N N . ASN A 1 150 ? 45.084 11.927 10.239 1.00 28.71 1027 ASN A N 1
ATOM 654 C CA . ASN A 1 150 ? 45.687 13.183 10.771 1.00 30.15 1027 ASN A CA 1
ATOM 655 C C . ASN A 1 150 ? 44.663 14.252 11.201 1.00 29.63 1027 ASN A C 1
ATOM 656 O O . ASN A 1 150 ? 44.992 15.195 11.929 1.00 30.93 1027 ASN A O 1
ATOM 661 N N . LEU A 1 151 ? 43.419 14.121 10.742 1.00 27.65 1028 LEU A N 1
ATOM 662 C CA . LEU A 1 151 ? 42.339 14.946 11.252 1.00 26.11 1028 LEU A CA 1
ATOM 663 C C . LEU A 1 151 ? 41.979 14.623 12.706 1.00 25.13 1028 LEU A C 1
ATOM 664 O O . LEU A 1 151 ? 41.303 15.413 13.367 1.00 25.02 1028 LEU A O 1
ATOM 669 N N . LEU A 1 152 ? 42.413 13.480 13.233 1.00 22.90 1029 LEU A N 1
ATOM 670 C CA . LEU A 1 152 ? 41.957 13.062 14.543 1.00 22.50 1029 LEU A CA 1
ATOM 671 C C . LEU A 1 152 ? 43.098 13.008 15.545 1.00 23.26 1029 LEU A C 1
ATOM 672 O O . LEU A 1 152 ? 44.222 12.717 15.167 1.00 24.17 1029 LEU A O 1
ATOM 677 N N . ASN A 1 153 ? 42.803 13.150 16.824 1.00 24.62 1030 ASN A N 1
ATOM 678 C CA . ASN A 1 153 ? 43.803 12.791 17.848 1.00 25.66 1030 ASN A CA 1
ATOM 679 C C . ASN A 1 153 ? 43.955 11.289 17.939 1.00 25.59 1030 ASN A C 1
ATOM 680 O O . ASN A 1 153 ? 42.997 10.542 17.616 1.00 23.71 1030 ASN A O 1
ATOM 685 N N . PHE A 1 154 ? 45.159 10.840 18.319 1.00 23.59 1031 PHE A N 1
ATOM 686 C CA . PHE A 1 154 ? 45.474 9.434 18.392 1.00 23.55 1031 PHE A CA 1
ATOM 687 C C . PHE A 1 154 ? 44.475 8.584 19.169 1.00 22.33 1031 PHE A C 1
ATOM 688 O O . PHE A 1 154 ? 44.171 7.483 18.725 1.00 23.08 1031 PHE A O 1
ATOM 696 N N . GLU A 1 155 ? 43.993 9.061 20.314 1.00 21.53 1032 GLU A N 1
ATOM 697 C CA . GLU A 1 155 ? 43.029 8.296 21.135 1.00 20.85 1032 GLU A CA 1
ATOM 698 C C . GLU A 1 155 ? 41.705 8.000 20.386 1.00 20.39 1032 GLU A C 1
ATOM 699 O O . GLU A 1 155 ? 41.114 6.902 20.565 1.00 20.99 1032 GLU A O 1
ATOM 701 N N . VAL A 1 156 ? 41.239 8.998 19.633 1.00 19.77 1033 VAL A N 1
ATOM 702 C CA . VAL A 1 156 ? 39.983 8.907 18.880 1.00 20.40 1033 VAL A CA 1
ATOM 703 C C . VAL A 1 156 ? 40.241 7.986 17.700 1.00 19.21 1033 VAL A C 1
ATOM 704 O O . VAL A 1 156 ? 39.452 7.090 17.455 1.00 16.88 1033 VAL A O 1
ATOM 708 N N . LYS A 1 157 ? 41.370 8.146 17.009 1.00 18.06 1034 LYS A N 1
ATOM 709 C CA . LYS A 1 157 ? 41.730 7.181 15.956 1.00 18.78 1034 LYS A CA 1
ATOM 710 C C . LYS A 1 157 ? 41.826 5.704 16.418 1.00 18.02 1034 LYS A C 1
ATOM 711 O O . LYS A 1 157 ? 41.289 4.761 15.729 1.00 15.71 1034 LYS A O 1
ATOM 717 N N . LYS A 1 158 ? 42.514 5.475 17.539 1.00 16.01 1035 LYS A N 1
ATOM 718 C CA . LYS A 1 158 ? 42.579 4.139 18.130 1.00 17.37 1035 LYS A CA 1
ATOM 719 C C . LYS A 1 158 ? 41.191 3.574 18.413 1.00 15.85 1035 LYS A C 1
ATOM 720 O O . LYS A 1 158 ? 40.921 2.421 18.067 1.00 14.25 1035 LYS A O 1
ATOM 726 N N . PHE A 1 159 ? 40.357 4.346 19.106 1.00 14.96 1036 PHE A N 1
ATOM 727 C CA . PHE A 1 159 ? 39.011 3.870 19.486 1.00 15.85 1036 PHE A CA 1
ATOM 728 C C . PHE A 1 159 ? 38.202 3.512 18.215 1.00 14.25 1036 PHE A C 1
ATOM 729 O O . PHE A 1 159 ? 37.607 2.424 18.104 1.00 13.57 1036 PHE A O 1
ATOM 737 N N . LEU A 1 160 ? 38.248 4.408 17.256 1.00 13.56 1037 LEU A N 1
ATOM 738 C CA . LEU A 1 160 ? 37.539 4.216 15.993 1.00 14.32 1037 LEU A CA 1
ATOM 739 C C . LEU A 1 160 ? 38.023 3.041 15.164 1.00 14.37 1037 LEU A C 1
ATOM 740 O O . LEU A 1 160 ? 37.230 2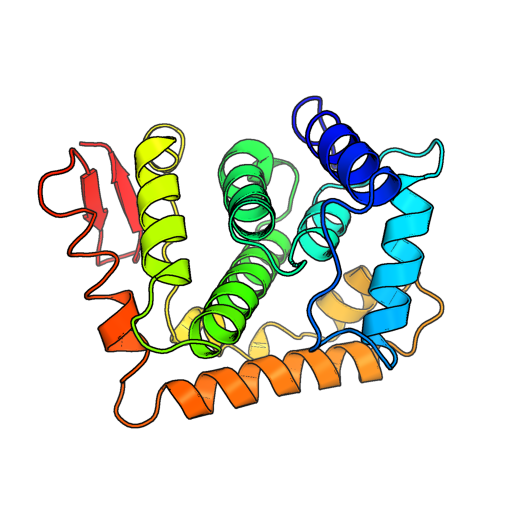.324 14.551 1.00 13.70 1037 LEU A O 1
ATOM 745 N N . ASN A 1 161 ? 39.314 2.801 15.173 1.00 13.61 1038 ASN A N 1
ATOM 746 C CA . ASN A 1 161 ? 39.863 1.679 14.442 1.00 15.06 1038 ASN A CA 1
ATOM 747 C C . ASN A 1 161 ? 39.377 0.385 15.043 1.00 13.57 1038 ASN A C 1
ATOM 748 O O . ASN A 1 161 ? 39.007 -0.521 14.323 1.00 12.78 1038 ASN A O 1
ATOM 753 N N . ALA A 1 162 ? 39.382 0.334 16.363 1.00 12.19 1039 ALA A N 1
ATOM 754 C CA . ALA A 1 162 ? 38.879 -0.837 17.084 1.00 12.61 1039 ALA A CA 1
ATOM 755 C C . ALA A 1 162 ? 37.394 -0.988 16.826 1.00 12.06 1039 ALA A C 1
ATOM 756 O O . ALA A 1 162 ? 36.917 -2.108 16.663 1.00 12.90 1039 ALA A O 1
ATOM 758 N N . LEU A 1 163 ? 36.678 0.123 16.792 1.00 10.71 1040 LEU A N 1
ATOM 759 C CA . LEU A 1 163 ? 35.173 0.111 16.620 1.00 11.71 1040 LEU A CA 1
ATOM 760 C C . LEU A 1 163 ? 34.837 -0.508 15.270 1.00 10.68 1040 LEU A C 1
ATOM 761 O O . LEU A 1 163 ? 33.975 -1.369 15.160 1.00 10.37 1040 LEU A O 1
ATOM 766 N N . VAL A 1 164 ? 35.519 -0.049 14.239 1.00 9.84 1041 VAL A N 1
ATOM 767 C CA . VAL A 1 164 ? 35.270 -0.537 12.867 1.00 10.55 1041 VAL A CA 1
ATOM 768 C C . VAL A 1 164 ? 35.645 -1.991 12.726 1.00 11.38 1041 VAL A C 1
ATOM 769 O O . VAL A 1 164 ? 34.862 -2.779 12.235 1.00 9.84 1041 VAL A O 1
ATOM 773 N N . TRP A 1 165 ? 36.862 -2.362 13.146 1.00 11.09 1042 TRP A N 1
ATOM 774 C CA . TRP A 1 165 ? 37.263 -3.776 13.044 1.00 10.77 1042 TRP A CA 1
ATOM 775 C C . TRP A 1 165 ? 36.364 -4.694 13.871 1.00 10.32 1042 TRP A C 1
ATOM 776 O O . TRP A 1 165 ? 36.097 -5.826 13.477 1.00 7.21 1042 TRP A O 1
ATOM 787 N N . ARG A 1 166 ? 35.938 -4.254 15.041 1.00 10.05 1043 ARG A N 1
ATOM 788 C CA . ARG A 1 166 ? 35.022 -5.050 15.826 1.00 10.67 1043 ARG A CA 1
ATOM 789 C C . ARG A 1 166 ? 33.710 -5.351 15.079 1.00 9.00 1043 ARG A C 1
ATOM 790 O O . ARG A 1 166 ? 33.214 -6.468 15.075 1.00 9.83 1043 ARG A O 1
ATOM 798 N N . ARG A 1 167 ? 33.206 -4.344 14.382 1.00 10.26 1044 ARG A N 1
ATOM 799 C CA . ARG A 1 167 ? 31.987 -4.445 13.594 1.00 8.43 1044 ARG A CA 1
ATOM 800 C C . ARG A 1 167 ? 32.155 -5.296 12.345 1.00 10.07 1044 ARG A C 1
ATOM 801 O O . ARG A 1 167 ? 31.260 -6.093 12.026 1.00 11.04 1044 ARG A O 1
ATOM 809 N N . ILE A 1 168 ? 33.345 -5.260 11.728 1.00 8.54 1045 ILE A N 1
ATOM 810 C CA . ILE A 1 168 ? 33.696 -6.187 10.647 1.00 8.42 1045 ILE A CA 1
ATOM 811 C C . ILE A 1 168 ? 33.777 -7.615 11.188 1.00 9.86 1045 ILE A C 1
ATOM 812 O O . ILE A 1 168 ? 33.214 -8.527 10.587 1.00 10.15 1045 ILE A O 1
ATOM 817 N N . VAL A 1 169 ? 34.418 -7.789 12.337 1.00 9.42 1046 VAL A N 1
ATOM 818 C CA . VAL A 1 169 ? 34.512 -9.169 12.922 1.00 10.73 1046 VAL A CA 1
ATOM 819 C C . VAL A 1 169 ? 33.120 -9.730 13.236 1.00 8.63 1046 VAL A C 1
ATOM 820 O O . VAL A 1 169 ? 32.838 -10.853 12.873 1.00 9.02 1046 VAL A O 1
ATOM 824 N N . LEU A 1 170 ? 32.239 -8.915 13.804 1.00 8.36 1047 LEU A N 1
ATOM 825 C CA . LEU A 1 170 ? 30.914 -9.366 14.218 1.00 9.00 1047 LEU A CA 1
ATOM 826 C C . LEU A 1 170 ? 30.034 -9.665 13.028 1.00 9.58 1047 LEU A C 1
ATOM 827 O O . LEU A 1 170 ? 29.333 -10.707 12.993 1.00 9.24 1047 LEU A O 1
ATOM 832 N N . LEU A 1 171 ? 30.138 -8.824 12.003 1.00 9.99 1048 LEU A N 1
ATOM 833 C CA . LEU A 1 171 ? 29.402 -9.095 10.749 1.00 11.26 1048 LEU A CA 1
ATOM 834 C C . LEU A 1 171 ? 29.963 -10.338 10.010 1.00 10.97 1048 LEU A C 1
ATOM 835 O O . LEU A 1 171 ? 29.212 -11.180 9.504 1.00 10.08 1048 LEU A O 1
ATOM 840 N N . ASN A 1 172 ? 31.274 -10.467 9.979 1.00 10.28 1049 ASN A N 1
ATOM 841 C CA . ASN A 1 172 ? 31.926 -11.626 9.347 1.00 9.89 1049 ASN A CA 1
ATOM 842 C C . ASN A 1 172 ? 31.504 -12.917 9.962 1.00 10.94 1049 ASN A C 1
ATOM 843 O O . ASN A 1 172 ? 31.318 -13.934 9.261 1.00 10.62 1049 ASN A O 1
ATOM 848 N N . ALA A 1 173 ? 31.311 -12.856 11.284 1.00 12.14 1050 ALA A N 1
ATOM 849 C CA . ALA A 1 173 ? 30.849 -13.990 12.063 1.00 13.96 1050 ALA A CA 1
ATOM 850 C C . ALA A 1 173 ? 29.445 -14.465 11.714 1.00 15.95 1050 ALA A C 1
ATOM 851 O O . ALA A 1 173 ? 29.060 -15.612 12.059 1.00 15.86 1050 ALA A O 1
ATOM 853 N N . SER A 1 174 ? 28.662 -13.586 11.055 1.00 17.16 1051 SER A N 1
ATOM 854 C CA . SER A 1 174 ? 27.342 -13.923 10.505 1.00 19.14 1051 SER A CA 1
ATOM 855 C C . SER A 1 174 ? 27.267 -14.926 9.367 1.00 19.87 1051 SER A C 1
ATOM 856 O O . SER A 1 174 ? 26.184 -15.378 9.084 1.00 18.25 1051 SER A O 1
ATOM 859 N N . ASN A 1 175 ? 28.343 -15.215 8.656 1.00 21.49 1052 ASN A N 1
ATOM 860 C CA . ASN A 1 175 ? 28.356 -16.354 7.722 1.00 23.55 1052 ASN A CA 1
ATOM 861 C C . ASN A 1 175 ? 29.561 -17.226 7.915 1.00 25.01 1052 ASN A C 1
ATOM 862 O O . ASN A 1 175 ? 30.646 -16.723 8.159 1.00 26.14 1052 ASN A O 1
ATOM 867 N N . GLU A 1 176 ? 29.438 -18.529 7.647 1.00 25.48 1053 GLU A N 1
ATOM 868 C CA . GLU A 1 176 ? 30.598 -19.404 7.668 1.00 25.80 1053 GLU A CA 1
ATOM 869 C C . GLU A 1 176 ? 31.549 -19.072 6.557 1.00 24.65 1053 GLU A C 1
ATOM 870 O O . GLU A 1 176 ? 31.141 -18.573 5.548 1.00 24.12 1053 GLU A O 1
ATOM 872 N N . GLY A 1 177 ? 32.839 -19.287 6.788 1.00 25.39 1054 GLY A N 1
ATOM 873 C CA . GLY A 1 177 ? 33.830 -19.238 5.719 1.00 26.00 1054 GLY A CA 1
ATOM 874 C C . GLY A 1 177 ? 34.776 -18.041 5.719 1.00 25.55 1054 GLY A C 1
ATOM 875 O O . GLY A 1 177 ? 35.814 -18.088 5.052 1.00 26.95 1054 GLY A O 1
ATOM 876 N N . ASP A 1 178 ? 34.393 -16.970 6.430 1.00 24.63 1055 ASP A N 1
ATOM 877 C CA . ASP A 1 178 ? 35.205 -15.734 6.571 1.00 22.56 1055 ASP A CA 1
ATOM 878 C C . ASP A 1 178 ? 35.421 -14.914 5.337 1.00 20.31 1055 ASP A C 1
ATOM 879 O O . ASP A 1 178 ? 36.423 -14.214 5.221 1.00 19.95 1055 ASP A O 1
ATOM 884 N N . LYS A 1 179 ? 34.478 -14.941 4.421 1.00 19.43 1056 LYS A N 1
ATOM 885 C CA . LYS A 1 179 ? 34.623 -14.158 3.175 1.00 19.28 1056 LYS A CA 1
ATOM 886 C C . LYS A 1 179 ? 34.646 -12.642 3.343 1.00 18.13 1056 LYS A C 1
ATOM 887 O O . LYS A 1 179 ? 35.386 -11.913 2.646 1.00 17.82 1056 LYS A O 1
ATOM 893 N N . LEU A 1 180 ? 33.816 -12.139 4.239 1.00 16.49 1057 LEU A N 1
ATOM 894 C CA . LEU A 1 180 ? 33.752 -10.695 4.436 1.00 15.82 1057 LEU A CA 1
ATOM 895 C C . LEU A 1 180 ? 35.119 -10.188 4.947 1.00 14.52 1057 LEU A C 1
ATOM 896 O O . LEU A 1 180 ? 35.629 -9.217 4.449 1.00 14.33 1057 LEU A O 1
ATOM 901 N N . LEU A 1 181 ? 35.709 -10.901 5.899 1.00 14.88 1058 LEU A N 1
ATOM 902 C CA . LEU A 1 181 ? 37.001 -10.550 6.450 1.00 14.75 1058 LEU A CA 1
ATOM 903 C C . LEU A 1 181 ? 38.076 -10.629 5.373 1.00 15.38 1058 LEU A C 1
ATOM 904 O O . LEU A 1 181 ? 38.882 -9.719 5.236 1.00 14.09 1058 LEU A O 1
ATOM 909 N N . GLN A 1 182 ? 38.117 -11.752 4.679 1.00 15.20 1059 GLN A N 1
ATOM 910 C CA . GLN A 1 182 ? 39.072 -11.965 3.576 1.00 16.68 1059 GLN A CA 1
ATOM 911 C C . GLN A 1 182 ? 38.934 -10.837 2.538 1.00 15.02 1059 GLN A C 1
ATOM 912 O O . GLN A 1 182 ? 39.915 -10.243 2.148 1.00 16.76 1059 GLN A O 1
ATOM 918 N N . HIS A 1 183 ? 37.722 -10.480 2.141 1.00 15.05 1060 HIS A N 1
ATOM 919 C CA . HIS A 1 183 ? 37.498 -9.405 1.152 1.00 15.47 1060 HIS A CA 1
ATOM 920 C C . HIS A 1 183 ? 37.982 -8.043 1.609 1.00 15.22 1060 HIS A C 1
ATOM 921 O O . HIS A 1 183 ? 38.618 -7.312 0.855 1.00 14.54 1060 HIS A O 1
ATOM 928 N N . ILE A 1 184 ? 37.725 -7.720 2.879 1.00 13.70 1061 ILE A N 1
ATOM 929 C CA . ILE A 1 184 ? 38.185 -6.478 3.438 1.00 13.89 1061 ILE A CA 1
ATOM 930 C C . ILE A 1 184 ? 39.713 -6.412 3.575 1.00 13.79 1061 ILE A C 1
ATOM 931 O O . ILE A 1 184 ? 40.322 -5.434 3.189 1.00 12.32 1061 ILE A O 1
ATOM 936 N N . VAL A 1 185 ? 40.339 -7.495 4.065 1.00 13.60 1062 VAL A N 1
ATOM 937 C CA . VAL A 1 185 ? 41.769 -7.508 4.188 1.00 14.38 1062 VAL A CA 1
ATOM 938 C C . VAL A 1 185 ? 42.423 -7.392 2.798 1.00 15.91 1062 VAL A C 1
ATOM 939 O O . VAL A 1 185 ? 43.387 -6.628 2.621 1.00 16.78 1062 VAL A O 1
ATOM 943 N N . LYS A 1 186 ? 41.882 -8.096 1.814 1.00 16.08 1063 LYS A N 1
ATOM 944 C CA . LYS A 1 186 ? 42.414 -8.026 0.459 1.00 17.85 1063 LYS A CA 1
ATOM 945 C C . LYS A 1 186 ? 42.383 -6.606 -0.034 1.00 19.35 1063 LYS A C 1
ATOM 946 O O . LYS A 1 186 ? 43.387 -6.109 -0.539 1.00 19.12 1063 LYS A O 1
ATOM 948 N N . ARG A 1 187 ? 41.254 -5.917 0.194 1.00 19.65 1064 ARG A N 1
ATOM 949 C CA . ARG A 1 187 ? 41.104 -4.531 -0.268 1.00 19.89 1064 ARG A CA 1
ATOM 950 C C . ARG A 1 187 ? 42.041 -3.548 0.390 1.00 19.23 1064 ARG A C 1
ATOM 951 O O . ARG A 1 187 ? 42.528 -2.604 -0.230 1.00 18.90 1064 ARG A O 1
ATOM 959 N N . VAL A 1 188 ? 42.332 -3.765 1.654 1.00 18.36 1065 VAL A N 1
ATOM 960 C CA . VAL A 1 188 ? 43.325 -2.970 2.338 1.00 18.77 1065 VAL A CA 1
ATOM 961 C C . VAL A 1 188 ? 44.647 -2.989 1.552 1.00 19.50 1065 VAL A C 1
ATOM 962 O O . VAL A 1 188 ? 45.321 -1.987 1.475 1.00 19.26 1065 VAL A O 1
ATOM 966 N N . PHE A 1 189 ? 44.996 -4.148 1.017 1.00 21.18 1066 PHE A N 1
ATOM 967 C CA . PHE A 1 189 ? 46.277 -4.303 0.269 1.00 22.18 1066 PHE A CA 1
ATOM 968 C C . PHE A 1 189 ? 46.097 -3.812 -1.143 1.00 22.58 1066 PHE A C 1
ATOM 969 O O . PHE A 1 189 ? 46.960 -3.118 -1.655 1.00 24.99 1066 PHE A O 1
ATOM 977 N N . ASP A 1 190 ? 44.987 -4.164 -1.781 1.00 23.13 1067 ASP A N 1
ATOM 978 C CA . ASP A 1 190 ? 44.688 -3.690 -3.143 1.00 23.64 1067 ASP A CA 1
ATOM 979 C C . ASP A 1 190 ? 44.652 -2.169 -3.295 1.00 24.66 1067 ASP A C 1
ATOM 980 O O . ASP A 1 190 ? 44.986 -1.654 -4.364 1.00 24.96 1067 ASP A O 1
ATOM 985 N N . GLU A 1 191 ? 44.278 -1.442 -2.242 1.00 23.58 1068 GLU A N 1
ATOM 986 C CA . GLU A 1 191 ? 44.300 0.027 -2.293 1.00 23.72 1068 GLU A CA 1
ATOM 987 C C . GLU A 1 191 ? 45.561 0.543 -1.700 1.00 23.99 1068 GLU A C 1
ATOM 988 O O . GLU A 1 191 ? 45.721 1.748 -1.463 1.00 22.31 1068 GLU A O 1
ATOM 994 N N . GLU A 1 192 ? 46.460 -0.389 -1.414 1.00 24.95 1069 GLU A N 1
ATOM 995 C CA . GLU A 1 192 ? 47.813 -0.075 -1.078 1.00 26.58 1069 GLU A CA 1
ATOM 996 C C . GLU A 1 192 ? 47.840 0.830 0.108 1.00 25.27 1069 GLU A C 1
ATOM 997 O O . GLU A 1 192 ? 48.742 1.630 0.243 1.00 26.46 1069 GLU A O 1
ATOM 1003 N N . LEU A 1 193 ? 46.892 0.633 1.026 1.00 25.66 1070 LEU A N 1
ATOM 1004 C CA . LEU A 1 193 ? 46.773 1.482 2.218 1.00 24.96 1070 LEU A CA 1
ATOM 1005 C C . LEU A 1 193 ? 48.068 1.559 3.021 1.00 26.57 1070 LEU A C 1
ATOM 1006 O O . LEU A 1 193 ? 48.450 2.653 3.475 1.00 25.73 1070 LEU A O 1
ATOM 1011 N N . PRO A 1 194 ? 48.758 0.410 3.224 1.00 27.91 1071 PRO A N 1
ATOM 1012 C CA . PRO A 1 194 ? 50.031 0.510 3.964 1.00 29.75 1071 PRO A CA 1
ATOM 1013 C C . PRO A 1 194 ? 51.171 1.226 3.197 1.00 31.92 1071 PRO A C 1
ATOM 1014 O O . PRO A 1 194 ? 52.161 1.651 3.836 1.00 32.42 1071 PRO A O 1
ATOM 1018 N N . LYS A 1 195 ? 51.036 1.380 1.870 1.00 34.04 1072 LYS A N 1
ATOM 1019 C CA . LYS A 1 195 ? 52.079 2.063 1.046 1.00 35.65 1072 LYS A CA 1
ATOM 1020 C C . LYS A 1 195 ? 52.199 3.524 1.408 1.00 37.61 1072 LYS A C 1
ATOM 1021 O O . LYS A 1 195 ? 53.316 4.043 1.492 1.00 39.08 1072 LYS A O 1
ATOM 1023 N N . ASN A 1 196 ? 51.055 4.160 1.679 1.00 39.16 1073 ASN A N 1
ATOM 1024 C CA . ASN A 1 196 ? 50.953 5.583 2.022 1.00 40.43 1073 ASN A CA 1
ATOM 1025 C C . ASN A 1 196 ? 51.051 5.905 3.514 1.00 41.38 1073 ASN A C 1
ATOM 1026 O O . ASN A 1 196 ? 51.446 7.020 3.878 1.00 42.57 1073 ASN A O 1
ATOM 1028 N N . ASN A 1 197 ? 50.659 4.970 4.376 1.00 40.90 1074 ASN A N 1
ATOM 1029 C CA . ASN A 1 197 ? 51.042 5.031 5.778 1.00 41.23 1074 ASN A CA 1
ATOM 1030 C C . ASN A 1 197 ? 51.022 3.646 6.395 1.00 40.24 1074 ASN A C 1
ATOM 1031 O O . ASN A 1 197 ? 50.180 2.825 6.057 1.00 39.76 1074 ASN A O 1
ATOM 1036 N N . ASP A 1 198 ? 51.958 3.386 7.304 1.00 39.44 1075 ASP A N 1
ATOM 1037 C CA . ASP A 1 198 ? 51.962 2.119 8.048 1.00 38.13 1075 ASP A CA 1
ATOM 1038 C C . ASP A 1 198 ? 50.583 1.901 8.644 1.00 35.72 1075 ASP A C 1
ATOM 1039 O O . ASP A 1 198 ? 49.989 2.818 9.238 1.00 36.29 1075 ASP A O 1
ATOM 1044 N N . PHE A 1 199 ? 50.055 0.708 8.410 1.00 32.32 1076 PHE A N 1
ATOM 1045 C CA . PHE A 1 199 ? 48.643 0.435 8.583 1.00 29.25 1076 PHE A CA 1
ATOM 1046 C C . PHE A 1 199 ? 48.510 -0.410 9.823 1.00 27.92 1076 PHE A C 1
ATOM 1047 O O . PHE A 1 199 ? 49.087 -1.478 9.880 1.00 27.64 1076 PHE A O 1
ATOM 1055 N N . PRO A 1 200 ? 47.738 0.049 10.827 1.00 26.55 1077 PRO A N 1
ATOM 1056 C CA . PRO A 1 200 ? 47.606 -0.781 12.016 1.00 26.16 1077 PRO A CA 1
ATOM 1057 C C . PRO A 1 200 ? 46.755 -2.020 11.744 1.00 25.25 1077 PRO A C 1
ATOM 1058 O O . PRO A 1 200 ? 45.667 -1.928 11.138 1.00 25.61 1077 PRO A O 1
ATOM 1062 N N . LEU A 1 201 ? 47.209 -3.180 12.165 1.00 24.07 1078 LEU A N 1
ATOM 1063 C CA . LEU A 1 201 ? 46.385 -4.361 11.901 1.00 23.94 1078 LEU A CA 1
ATOM 1064 C C . LEU A 1 201 ? 45.466 -4.535 13.098 1.00 23.03 1078 LEU A C 1
ATOM 1065 O O . LEU A 1 201 ? 45.820 -4.099 14.210 1.00 21.53 1078 LEU A O 1
ATOM 1070 N N . PRO A 1 202 ? 44.339 -5.240 12.903 1.00 22.15 1079 PRO A N 1
ATOM 1071 C CA . PRO A 1 202 ? 43.492 -5.547 14.043 1.00 22.16 1079 PRO A CA 1
ATOM 1072 C C . PRO A 1 202 ? 44.186 -6.556 14.962 1.00 22.35 1079 PRO A C 1
ATOM 1073 O O . PRO A 1 202 ? 45.041 -7.346 14.525 1.00 22.75 1079 PRO A O 1
ATOM 1077 N N . SER A 1 203 ? 43.877 -6.498 16.236 1.00 21.60 1080 SER A N 1
ATOM 1078 C CA . SER A 1 203 ? 44.383 -7.517 17.156 1.00 21.37 1080 SER A CA 1
ATOM 1079 C C . SER A 1 203 ? 43.318 -7.739 18.152 1.00 20.45 1080 SER A C 1
ATOM 1080 O O . SER A 1 203 ? 42.536 -6.821 18.406 1.00 20.16 1080 SER A O 1
ATOM 1083 N N . VAL A 1 204 ? 43.300 -8.913 18.762 1.00 20.33 1081 VAL A N 1
ATOM 1084 C CA . VAL A 1 204 ? 42.269 -9.227 19.744 1.00 20.53 1081 VAL A CA 1
ATOM 1085 C C . VAL A 1 204 ? 42.424 -8.379 20.975 1.00 22.03 1081 VAL A C 1
ATOM 1086 O O . VAL A 1 204 ? 41.454 -7.990 21.534 1.00 22.25 1081 VAL A O 1
ATOM 1090 N N . ASP A 1 205 ? 43.650 -8.015 21.337 1.00 24.78 1082 ASP A N 1
ATOM 1091 C CA . ASP A 1 205 ? 43.871 -7.071 22.423 1.00 26.22 1082 ASP A CA 1
ATOM 1092 C C . ASP A 1 2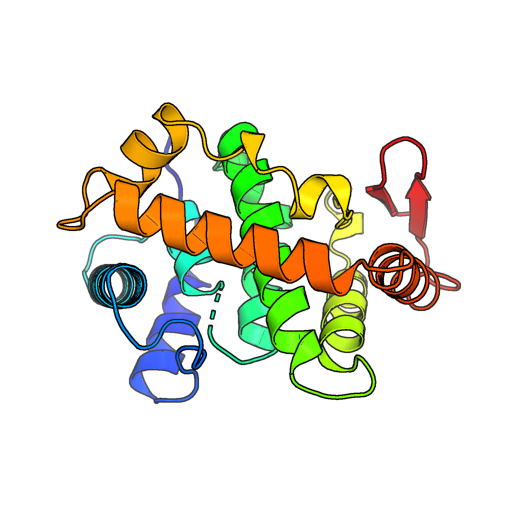05 ? 43.212 -5.736 22.134 1.00 26.51 1082 ASP A C 1
ATOM 1093 O O . ASP A 1 205 ? 42.590 -5.170 23.007 1.00 28.25 1082 ASP A O 1
ATOM 1098 N N . LEU A 1 206 ? 43.386 -5.225 20.921 1.00 26.02 1083 LEU A N 1
ATOM 1099 C CA . LEU A 1 206 ? 42.774 -3.959 20.515 1.00 26.15 1083 LEU A CA 1
ATOM 1100 C C . LEU A 1 206 ? 41.243 -4.088 20.555 1.00 26.23 1083 LEU A C 1
ATOM 1101 O O . LEU A 1 206 ? 40.547 -3.235 21.127 1.00 25.67 1083 LEU A O 1
ATOM 1103 N N . LEU A 1 207 ? 40.740 -5.163 19.956 1.00 24.64 1084 LEU A N 1
ATOM 1104 C CA . LEU A 1 207 ? 39.300 -5.336 19.817 1.00 26.13 1084 LEU A CA 1
ATOM 1105 C C . LEU A 1 207 ? 38.610 -5.490 21.160 1.00 27.08 1084 LEU A C 1
ATOM 1106 O O . LEU A 1 207 ? 37.486 -5.070 21.322 1.00 25.92 1084 LEU A O 1
ATOM 1111 N N . CYS A 1 208 ? 39.255 -6.157 22.110 1.00 28.27 1085 CYS A N 1
ATOM 1112 C CA . CYS A 1 208 ? 38.611 -6.374 23.410 1.00 30.70 1085 CYS A CA 1
ATOM 1113 C C . CYS A 1 208 ? 39.096 -5.412 24.464 1.00 31.67 1085 CYS A C 1
ATOM 1114 O O . CYS A 1 208 ? 38.874 -5.626 25.651 1.00 34.53 1085 CYS A O 1
ATOM 1117 N N . ASP A 1 209 ? 39.754 -4.340 24.074 1.00 32.69 1086 ASP A N 1
ATOM 1118 C CA . ASP A 1 209 ? 40.170 -3.390 25.081 1.00 33.89 1086 ASP A CA 1
ATOM 1119 C C . ASP A 1 209 ? 38.937 -2.616 25.610 1.00 34.61 1086 ASP A C 1
ATOM 1120 O O . ASP A 1 209 ? 38.596 -1.538 25.118 1.00 32.64 1086 ASP A O 1
ATOM 1125 N N . LYS A 1 210 ? 38.267 -3.197 26.610 1.00 35.71 1087 LYS A N 1
ATOM 1126 C CA . LYS A 1 210 ? 37.162 -2.483 27.287 1.00 36.80 1087 LYS A CA 1
ATOM 1127 C C . LYS A 1 210 ? 37.634 -1.201 27.971 1.00 35.99 1087 LYS A C 1
ATOM 1128 O O . LYS A 1 210 ? 36.831 -0.368 28.323 1.00 36.63 1087 LYS A O 1
ATOM 1134 N N . SER A 1 211 ? 38.921 -1.019 28.167 1.00 36.13 1088 SER A N 1
ATOM 1135 C CA . SER A 1 211 ? 39.410 0.174 28.875 1.00 36.39 1088 SER A CA 1
ATOM 1136 C C . SER A 1 211 ? 39.483 1.392 27.986 1.00 35.45 1088 SER A C 1
ATOM 1137 O O . SER A 1 211 ? 39.845 2.480 28.426 1.00 36.66 1088 SER A O 1
ATOM 1140 N N . LEU A 1 212 ? 39.201 1.221 26.707 1.00 34.89 1089 LEU A N 1
ATOM 1141 C CA . LEU A 1 212 ? 39.131 2.364 25.799 1.00 34.09 1089 LEU A CA 1
ATOM 1142 C C . LEU A 1 212 ? 37.817 3.169 26.005 1.00 32.90 1089 LEU A C 1
ATOM 1143 O O . LEU A 1 212 ? 37.730 4.371 25.636 1.00 32.54 1089 LEU A O 1
ATOM 1148 N N . LEU A 1 213 ? 36.826 2.539 26.635 1.00 32.86 1090 LEU A N 1
ATOM 1149 C CA . LEU A 1 213 ? 35.540 3.214 26.934 1.00 32.99 1090 LEU A CA 1
ATOM 1150 C C . LEU A 1 213 ? 35.603 4.063 28.196 1.00 32.73 1090 LEU A C 1
ATOM 1151 O O . LEU A 1 213 ? 34.933 3.787 29.226 1.00 32.73 1090 LEU A O 1
ATOM 1156 N N . THR A 1 214 ? 36.374 5.117 28.108 1.00 32.41 1091 THR A N 1
ATOM 1157 C CA . THR A 1 214 ? 36.564 5.972 29.235 1.00 32.94 1091 THR A CA 1
ATOM 1158 C C . THR A 1 214 ? 35.383 6.912 29.300 1.00 33.19 1091 THR A C 1
ATOM 1159 O O . THR A 1 214 ? 34.809 7.262 28.266 1.00 32.03 1091 THR A O 1
ATOM 1163 N N . PRO A 1 215 ? 35.018 7.349 30.505 1.00 32.86 1092 PRO A N 1
ATOM 1164 C CA . PRO A 1 215 ? 33.986 8.382 30.548 1.00 32.78 1092 PRO A CA 1
ATOM 1165 C C . PRO A 1 215 ? 34.321 9.688 29.795 1.00 32.03 1092 PRO A C 1
ATOM 1166 O O . PRO A 1 215 ? 33.411 10.362 29.323 1.00 33.21 1092 PRO A O 1
ATOM 1170 N N . GLU A 1 216 ? 35.592 10.049 29.658 1.00 31.02 1093 GLU A N 1
ATOM 1171 C CA . GLU A 1 216 ? 35.938 11.213 28.816 1.00 30.51 1093 GLU A CA 1
ATOM 1172 C C . GLU A 1 216 ? 35.628 11.007 27.340 1.00 29.63 1093 GLU A C 1
ATOM 1173 O O . GLU A 1 216 ? 35.095 11.931 26.648 1.00 27.98 1093 GLU A O 1
ATOM 1175 N N . TYR A 1 217 ? 35.994 9.825 26.831 1.00 28.54 1094 TYR A N 1
ATOM 1176 C CA . TYR A 1 217 ? 35.736 9.507 25.423 1.00 28.34 1094 TYR A CA 1
ATOM 1177 C C . TYR A 1 217 ? 34.225 9.574 25.149 1.00 26.88 1094 TYR A C 1
ATOM 1178 O O . TYR A 1 217 ? 33.802 10.210 24.204 1.00 26.45 1094 TYR A O 1
ATOM 1187 N N . ILE A 1 218 ? 33.446 8.927 25.990 1.00 26.85 1095 ILE A N 1
ATOM 1188 C CA . ILE A 1 218 ? 31.999 8.812 25.785 1.00 27.77 1095 ILE A CA 1
ATOM 1189 C C . ILE A 1 218 ? 31.281 10.163 25.913 1.00 29.01 1095 ILE A C 1
ATOM 1190 O O . ILE A 1 218 ? 30.456 10.526 25.057 1.00 28.51 1095 ILE A O 1
ATOM 1195 N N . SER A 1 219 ? 31.627 10.951 26.941 1.00 29.84 1096 SER A N 1
ATOM 1196 C CA . SER A 1 219 ? 31.052 12.301 27.067 1.00 30.52 1096 SER A CA 1
ATOM 1197 C C . SER A 1 219 ? 31.400 13.160 25.855 1.00 30.34 1096 SER A C 1
ATOM 1198 O O . SER A 1 219 ? 30.542 13.791 25.255 1.00 29.82 1096 SER A O 1
ATOM 1201 N N . GLU A 1 220 ? 32.664 13.139 25.454 1.00 30.76 1097 GLU A N 1
ATOM 1202 C CA . GLU A 1 220 ? 33.109 13.905 24.305 1.00 30.46 1097 GLU A CA 1
ATOM 1203 C C . GLU A 1 220 ? 32.474 13.479 22.995 1.00 30.65 1097 GLU A C 1
ATOM 1204 O O . GLU A 1 220 ? 32.009 14.313 22.212 1.00 30.09 1097 GLU A O 1
ATOM 1206 N N . THR A 1 221 ? 32.505 12.174 22.727 1.00 29.56 1098 THR A N 1
ATOM 1207 C CA . THR A 1 221 ? 31.955 11.633 21.481 1.00 28.73 1098 THR A CA 1
ATOM 1208 C C . THR A 1 221 ? 30.417 11.767 21.403 1.00 27.78 1098 THR A C 1
ATOM 1209 O O . THR A 1 221 ? 29.875 12.252 20.438 1.00 28.67 1098 THR A O 1
ATOM 1213 N N . TYR A 1 222 ? 29.716 11.357 22.438 1.00 28.77 1099 TYR A N 1
ATOM 1214 C CA . TYR A 1 222 ? 28.264 11.257 22.349 1.00 28.75 1099 TYR A CA 1
ATOM 1215 C C . TYR A 1 222 ? 27.477 12.322 23.130 1.00 30.61 1099 TYR A C 1
ATOM 1216 O O . TYR A 1 222 ? 26.255 12.435 22.980 1.00 30.26 1099 TYR A O 1
ATOM 1225 N N . GLY A 1 223 ? 28.186 13.095 23.953 1.00 31.65 1100 GLY A N 1
ATOM 1226 C CA . GLY A 1 223 ? 27.587 14.109 24.816 1.00 32.37 1100 GLY A CA 1
ATOM 1227 C C . GLY A 1 223 ? 26.566 15.022 24.196 1.00 32.81 1100 GLY A C 1
ATOM 1228 O O . GLY A 1 223 ? 25.556 15.343 24.840 1.00 34.12 1100 GLY A O 1
ATOM 1229 N N . ARG A 1 224 ? 26.826 15.437 22.965 1.00 32.66 1101 ARG A N 1
ATOM 1230 C CA . ARG A 1 224 ? 25.930 16.321 22.235 1.00 33.18 1101 ARG A CA 1
ATOM 1231 C C . ARG A 1 224 ? 24.706 15.679 21.544 1.00 31.75 1101 ARG A C 1
ATOM 1232 O O . ARG A 1 224 ? 23.904 16.389 20.885 1.00 32.68 1101 ARG A O 1
ATOM 1240 N N . PHE A 1 225 ? 24.576 14.361 21.639 1.00 28.36 1102 PHE A N 1
ATOM 1241 C CA . PHE A 1 225 ? 23.416 13.675 21.091 1.00 26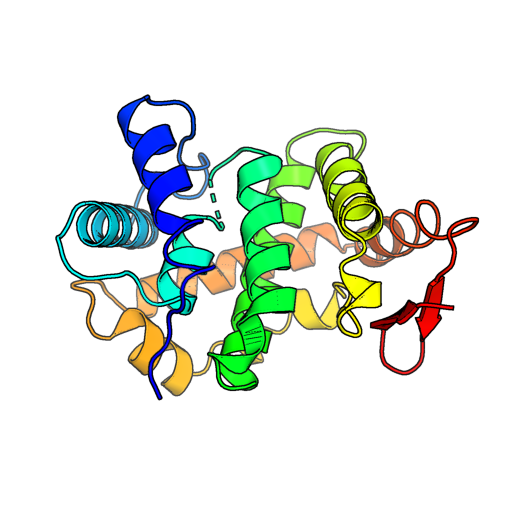.40 1102 PHE A CA 1
ATOM 1242 C C . PHE A 1 225 ? 22.351 13.572 22.176 1.00 23.29 1102 PHE A C 1
ATOM 1243 O O . PHE A 1 225 ? 22.709 13.375 23.324 1.00 22.64 1102 PHE A O 1
ATOM 1251 N N . PRO A 1 226 ? 21.056 13.628 21.793 1.00 20.26 1103 PRO A N 1
ATOM 1252 C CA . PRO A 1 226 ? 19.935 13.414 22.711 1.00 18.89 1103 PRO A CA 1
ATOM 1253 C C . PRO A 1 226 ? 19.747 11.955 22.978 1.00 17.09 1103 PRO A C 1
ATOM 1254 O O . PRO A 1 226 ? 18.737 11.342 22.627 1.00 17.05 1103 PRO A O 1
ATOM 1258 N N . ILE A 1 227 ? 20.770 11.386 23.591 1.00 17.22 1104 ILE A N 1
ATOM 1259 C CA . ILE A 1 227 ? 20.820 9.977 23.894 1.00 17.27 1104 ILE A CA 1
ATOM 1260 C C . ILE A 1 227 ? 21.477 9.731 25.250 1.00 15.25 1104 ILE A C 1
ATOM 1261 O O . ILE A 1 227 ? 22.271 10.539 25.734 1.00 15.36 1104 ILE A O 1
ATOM 1266 N N . ASP A 1 228 ? 21.049 8.669 25.913 1.00 13.65 1105 ASP A N 1
ATOM 1267 C CA . ASP A 1 228 ? 21.727 8.286 27.162 1.00 15.47 1105 ASP A CA 1
ATOM 1268 C C . ASP A 1 228 ? 23.129 7.769 26.840 1.00 15.10 1105 ASP A C 1
ATOM 1269 O O . ASP A 1 228 ? 23.227 6.696 26.259 1.00 13.71 1105 ASP A O 1
ATOM 1274 N N . GLN A 1 229 ? 24.170 8.486 27.243 1.00 15.60 1106 GLN A N 1
ATOM 1275 C CA . GLN A 1 229 ? 25.532 8.083 26.917 1.00 16.95 1106 GLN A CA 1
ATOM 1276 C C . GLN A 1 229 ? 25.912 6.755 27.526 1.00 15.83 1106 GLN A C 1
ATOM 1277 O O . GLN A 1 229 ? 26.730 6.024 26.979 1.00 14.61 1106 GLN A O 1
ATOM 1283 N N . ASN A 1 230 ? 25.307 6.441 28.656 1.00 14.99 1107 ASN A N 1
ATOM 1284 C CA . ASN A 1 230 ? 25.622 5.205 29.289 1.00 15.05 1107 ASN A CA 1
ATOM 1285 C C . ASN A 1 230 ? 25.024 4.034 28.543 1.00 16.28 1107 ASN A C 1
ATOM 1286 O O . ASN A 1 230 ? 25.588 2.948 28.553 1.00 16.04 1107 ASN A O 1
ATOM 1291 N N . ALA A 1 231 ? 23.902 4.231 27.849 1.00 15.54 1108 ALA A N 1
ATOM 1292 C CA . ALA A 1 231 ? 23.345 3.184 27.061 1.00 14.65 1108 ALA A CA 1
ATOM 1293 C C . ALA A 1 231 ? 24.183 2.882 25.814 1.00 15.91 1108 ALA A C 1
ATOM 1294 O O . ALA A 1 231 ? 24.232 1.718 25.380 1.00 15.17 1108 ALA A O 1
ATOM 1296 N N . ILE A 1 232 ? 24.818 3.920 25.255 1.00 14.97 1109 ILE A N 1
ATOM 1297 C CA . ILE A 1 232 ? 25.842 3.812 24.195 1.00 15.93 1109 ILE A CA 1
ATOM 1298 C C . ILE A 1 232 ? 27.049 3.018 24.686 1.00 15.64 1109 ILE A C 1
ATOM 1299 O O . ILE A 1 232 ? 27.497 2.090 24.037 1.00 14.63 1109 ILE A O 1
ATOM 1304 N N . ARG A 1 233 ? 27.561 3.366 25.858 1.00 14.89 1110 ARG A N 1
ATOM 1305 C CA . ARG A 1 233 ? 28.661 2.648 26.489 1.00 15.62 1110 ARG A CA 1
ATOM 1306 C C . ARG A 1 233 ? 28.335 1.172 26.675 1.00 14.65 1110 ARG A C 1
ATOM 1307 O O . ARG A 1 233 ? 29.130 0.305 26.280 1.00 15.02 1110 ARG A O 1
ATOM 1315 N N . GLU A 1 234 ? 27.142 0.878 27.158 1.00 14.88 1111 GLU A N 1
ATOM 1316 C CA . GLU A 1 234 ? 26.755 -0.487 27.377 1.00 16.78 1111 GLU A CA 1
ATOM 1317 C C . GLU A 1 234 ? 26.628 -1.304 26.084 1.00 15.39 1111 GLU A C 1
ATOM 1318 O O . GLU A 1 234 ? 26.904 -2.504 26.069 1.00 13.78 1111 GLU A O 1
ATOM 1324 N N . GLU A 1 235 ? 26.150 -0.671 25.027 1.00 14.77 1112 GLU A N 1
ATOM 1325 C CA . GLU A 1 235 ? 26.050 -1.360 23.729 1.00 15.11 1112 GLU A CA 1
ATOM 1326 C C . GLU A 1 235 ? 27.432 -1.654 23.179 1.00 14.47 1112 GLU A C 1
ATOM 1327 O O . GLU A 1 235 ? 27.670 -2.735 22.646 1.00 13.77 1112 GLU A O 1
ATOM 1333 N N . ILE A 1 236 ? 28.367 -0.729 23.335 1.00 14.61 1113 ILE A N 1
ATOM 1334 C CA . ILE A 1 236 ? 29.750 -0.980 22.864 1.00 15.58 1113 ILE A CA 1
ATOM 1335 C C . ILE A 1 236 ? 30.401 -2.062 23.730 1.00 15.50 1113 ILE A C 1
ATOM 1336 O O . ILE A 1 236 ? 31.117 -2.950 23.251 1.00 15.91 1113 ILE A O 1
ATOM 1341 N N . TYR A 1 237 ? 30.144 -1.999 25.039 1.00 15.81 1114 TYR A N 1
ATOM 1342 C CA . TYR A 1 237 ? 30.545 -3.071 25.935 1.00 16.71 1114 TYR A CA 1
ATOM 1343 C C . TYR A 1 237 ? 30.047 -4.407 25.534 1.00 15.98 1114 TYR A C 1
ATOM 1344 O O . TYR A 1 237 ? 30.796 -5.434 25.648 1.00 16.13 1114 TYR A O 1
ATOM 1353 N N . GLU A 1 238 ? 28.777 -4.457 25.124 1.00 14.97 1115 GLU A N 1
ATOM 1354 C CA . GLU A 1 238 ? 28.204 -5.693 24.596 1.00 15.90 1115 GLU A CA 1
ATOM 1355 C C . GLU A 1 238 ? 28.988 -6.204 23.356 1.00 14.72 1115 GLU A C 1
ATOM 1356 O O . GLU A 1 238 ? 29.269 -7.430 23.235 1.00 14.19 1115 GLU A O 1
ATOM 1362 N N . GLU A 1 239 ? 29.311 -5.307 22.420 1.00 14.28 1116 GLU A N 1
ATOM 1363 C CA . GLU A 1 239 ? 30.091 -5.701 21.259 1.00 13.71 1116 GLU A CA 1
ATOM 1364 C C . GLU A 1 239 ? 31.391 -6.280 21.694 1.00 13.79 1116 GLU A C 1
ATOM 1365 O O . GLU A 1 239 ? 31.859 -7.282 21.131 1.00 12.64 1116 GLU A O 1
ATOM 1371 N N . ILE A 1 240 ? 32.049 -5.635 22.656 1.00 11.92 1117 ILE A N 1
ATOM 1372 C CA . ILE A 1 240 ? 33.353 -6.127 23.134 1.00 12.17 1117 ILE A CA 1
ATOM 1373 C C . ILE A 1 240 ? 33.181 -7.528 23.753 1.00 13.53 1117 ILE A C 1
ATOM 1374 O O . ILE A 1 240 ? 33.964 -8.456 23.467 1.00 15.14 1117 ILE A O 1
ATOM 1379 N N . SER A 1 241 ? 32.145 -7.719 24.562 1.00 12.83 1118 SER A N 1
ATOM 1380 C CA . SER A 1 241 ? 31.902 -8.994 25.167 1.00 14.48 1118 SER A CA 1
ATOM 1381 C C . SER A 1 241 ? 31.681 -10.085 24.135 1.00 13.21 1118 SER A C 1
ATOM 1382 O O . SER A 1 241 ? 32.134 -11.190 24.317 1.00 11.26 1118 SER A O 1
ATOM 1385 N N . GLN A 1 242 ? 30.892 -9.800 23.117 1.00 12.55 1119 GLN A N 1
ATOM 1386 C CA . GLN A 1 242 ? 30.628 -10.749 22.058 1.00 12.23 1119 GLN A CA 1
ATOM 1387 C C . GLN A 1 242 ? 31.911 -11.138 21.311 1.00 12.52 1119 GLN A C 1
ATOM 1388 O O . GLN A 1 242 ? 32.164 -12.324 21.067 1.00 11.77 1119 GLN A O 1
ATOM 1394 N N . VAL A 1 243 ? 32.769 -10.166 21.036 1.00 12.78 1120 VAL A N 1
ATOM 1395 C CA . VAL A 1 243 ? 34.031 -10.465 20.374 1.00 14.23 1120 VAL A CA 1
ATOM 1396 C C . VAL A 1 243 ? 34.907 -11.357 21.218 1.00 15.33 1120 VAL A C 1
ATOM 1397 O O . VAL A 1 243 ? 35.545 -12.278 20.730 1.00 16.91 1120 VAL A O 1
ATOM 1401 N N . GLU A 1 244 ? 34.920 -11.107 22.518 1.00 16.19 1121 GLU A N 1
ATOM 1402 C CA . GLU A 1 244 ? 35.652 -11.952 23.435 1.00 17.87 1121 GLU A CA 1
ATOM 1403 C C . GLU A 1 244 ? 35.169 -13.414 23.336 1.00 17.22 1121 GLU A C 1
ATOM 1404 O O . GLU A 1 244 ? 35.974 -14.342 23.309 1.00 16.86 1121 GLU A O 1
ATOM 1410 N N . THR A 1 245 ? 33.851 -13.624 23.234 1.00 16.49 1122 THR A N 1
ATOM 1411 C CA . THR A 1 245 ? 33.316 -14.966 23.088 1.00 15.64 1122 THR A CA 1
ATOM 1412 C C . THR A 1 245 ? 33.739 -15.655 21.791 1.00 15.66 1122 THR A C 1
ATOM 1413 O O . THR A 1 245 ? 33.887 -16.869 21.774 1.00 16.62 1122 THR A O 1
ATOM 1417 N N . LEU A 1 246 ? 33.905 -14.898 20.709 1.00 15.50 1123 LEU A N 1
ATOM 1418 C CA . LEU A 1 246 ? 34.352 -15.428 19.456 1.00 15.30 1123 LEU A CA 1
ATOM 1419 C C . LEU A 1 246 ? 35.821 -15.857 19.565 1.00 16.65 1123 LEU A C 1
ATOM 1420 O O . LEU A 1 246 ? 36.303 -16.602 18.718 1.00 18.33 1123 LEU A O 1
ATOM 1425 N N . ASN A 1 247 ? 36.544 -15.346 20.554 1.00 16.83 1124 ASN A N 1
ATOM 1426 C CA . ASN A 1 247 ? 37.954 -15.692 20.690 1.00 18.52 1124 ASN A CA 1
ATOM 1427 C C . ASN A 1 247 ? 38.217 -16.779 21.706 1.00 21.56 1124 ASN A C 1
ATOM 1428 O O . ASN A 1 247 ? 39.348 -16.959 22.169 1.00 20.71 1124 ASN A O 1
ATOM 1433 N N . SER A 1 248 ? 37.164 -17.491 22.069 1.00 24.80 1125 SER A N 1
ATOM 1434 C CA . SER A 1 248 ? 37.316 -18.766 22.747 1.00 27.77 1125 SER A CA 1
ATOM 1435 C C . SER A 1 248 ? 38.254 -19.679 21.949 1.00 28.82 1125 SER A C 1
ATOM 1436 O O . SER A 1 248 ? 38.199 -19.770 20.685 1.00 31.85 1125 SER A O 1
ATOM 1439 N N . ASP A 1 249 ? 39.143 -20.329 22.680 1.00 28.80 1126 ASP A N 1
ATOM 1440 C CA . ASP A 1 249 ? 40.213 -21.121 22.115 1.00 28.62 1126 ASP A CA 1
ATOM 1441 C C . ASP A 1 249 ? 41.114 -20.353 21.128 1.00 28.01 1126 ASP A C 1
ATOM 1442 O O . ASP A 1 249 ? 41.683 -20.954 20.261 1.00 29.38 1126 ASP A O 1
ATOM 1444 N N . ASN A 1 250 ? 41.251 -19.043 21.278 1.00 26.14 1127 ASN A N 1
ATOM 1445 C CA . ASN A 1 250 ? 42.081 -18.214 20.393 1.00 24.52 1127 ASN A CA 1
ATOM 1446 C C . ASN A 1 250 ? 41.652 -18.192 18.915 1.00 22.68 1127 ASN A C 1
ATOM 1447 O O . ASN A 1 250 ? 42.410 -17.749 18.055 1.00 22.31 1127 ASN A O 1
ATOM 1452 N N . SER A 1 251 ? 40.408 -18.579 18.644 1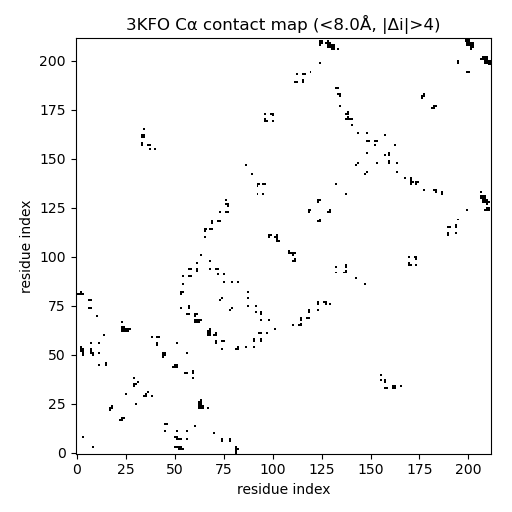.00 20.94 1128 SER A N 1
ATOM 1453 C CA A SER A 1 251 ? 39.904 -18.749 17.298 0.50 19.66 1128 SER A CA 1
ATOM 1454 C CA B SER A 1 251 ? 39.956 -18.762 17.278 0.50 19.77 1128 SER A CA 1
ATOM 1455 C C . SER A 1 251 ? 39.965 -17.480 16.455 1.00 18.67 1128 SER A C 1
ATOM 1456 O O . SER A 1 251 ? 40.251 -17.512 15.245 1.00 17.21 1128 SER A O 1
ATOM 1461 N N . LEU A 1 252 ? 39.683 -16.348 17.078 1.00 16.82 1129 LEU A N 1
ATOM 1462 C CA . LEU A 1 252 ? 39.709 -15.051 16.366 1.00 15.56 1129 LEU A CA 1
ATOM 1463 C C . LEU A 1 252 ? 41.145 -14.571 16.135 1.00 16.17 1129 LEU A C 1
ATOM 1464 O O . LEU A 1 252 ? 41.479 -14.026 15.068 1.00 13.75 1129 LEU A O 1
ATOM 1469 N N . GLU A 1 253 ? 42.000 -14.715 17.148 1.00 15.93 1130 GLU A N 1
ATOM 1470 C CA . GLU A 1 253 ? 43.412 -14.355 16.932 1.00 18.19 1130 GLU A CA 1
ATOM 1471 C C . GLU A 1 253 ? 43.976 -15.127 15.742 1.00 18.06 1130 GLU A C 1
ATOM 1472 O O . GLU A 1 253 ? 44.662 -14.552 14.902 1.00 19.83 1130 GLU A O 1
ATOM 1478 N N . ILE A 1 254 ? 43.678 -16.414 15.683 1.00 18.61 1131 ILE A N 1
ATOM 1479 C CA . ILE A 1 254 ? 44.124 -17.295 14.602 1.00 20.59 1131 ILE A CA 1
ATOM 1480 C C . ILE A 1 254 ? 43.552 -16.875 13.254 1.00 19.63 1131 ILE A C 1
ATOM 1481 O O . ILE A 1 254 ? 44.250 -16.825 12.247 1.00 20.07 1131 ILE A O 1
ATOM 1486 N N . LYS A 1 255 ? 42.261 -16.624 13.204 1.00 19.96 1132 LYS A N 1
ATOM 1487 C CA . LYS A 1 255 ? 41.648 -16.304 11.941 1.00 20.32 1132 LYS A CA 1
ATOM 1488 C C . LYS A 1 255 ? 42.100 -14.926 11.469 1.00 18.60 1132 LYS A C 1
ATOM 1489 O O . LYS A 1 255 ? 42.305 -14.697 10.267 1.00 18.64 1132 LYS A O 1
ATOM 1495 N N . LEU A 1 256 ? 42.347 -13.999 12.397 1.00 18.11 1133 LEU A N 1
ATOM 1496 C CA . LEU A 1 256 ? 42.952 -12.736 11.978 1.00 17.75 1133 LEU A CA 1
ATOM 1497 C C . LEU A 1 256 ? 44.368 -12.932 11.402 1.00 19.51 1133 LEU A C 1
ATOM 1498 O O . LEU A 1 256 ? 44.710 -12.392 10.345 1.00 19.20 1133 LEU A O 1
ATOM 1503 N N . HIS A 1 257 ? 45.171 -13.711 12.102 1.00 21.45 1134 HIS A N 1
ATOM 1504 C CA . HIS A 1 257 ? 46.584 -13.919 11.773 1.00 22.74 1134 HIS A CA 1
ATOM 1505 C C . HIS A 1 257 ? 46.675 -14.609 10.419 1.00 22.79 1134 HIS A C 1
ATOM 1506 O O . HIS A 1 257 ? 47.381 -14.154 9.509 1.00 23.72 1134 HIS A O 1
ATOM 1513 N N . SER A 1 258 ? 45.901 -15.664 10.281 1.00 21.78 1135 SER A N 1
ATOM 1514 C CA A SER A 1 258 ? 45.919 -16.458 9.077 0.50 22.78 1135 SER A CA 1
ATOM 1515 C CA B SER A 1 258 ? 45.941 -16.463 9.075 0.50 22.60 1135 SER A CA 1
ATOM 1516 C C . SER A 1 258 ? 45.449 -15.681 7.861 1.00 22.98 1135 SER A C 1
ATOM 1517 O O . SER A 1 258 ? 46.091 -15.732 6.790 1.00 22.98 1135 SER A O 1
ATOM 1522 N N . THR A 1 259 ? 44.324 -14.964 8.000 1.00 21.44 1136 THR A N 1
ATOM 1523 C CA . THR A 1 259 ? 43.803 -14.156 6.878 1.00 21.77 1136 THR A CA 1
ATOM 1524 C C . THR A 1 259 ? 44.796 -13.149 6.411 1.00 21.73 1136 THR A C 1
ATOM 1525 O O . THR A 1 259 ? 45.113 -13.106 5.204 1.00 21.93 1136 THR A O 1
ATOM 1529 N N . ILE A 1 260 ? 45.284 -12.329 7.341 1.00 21.97 1137 ILE A N 1
ATOM 1530 C CA . ILE A 1 260 ? 46.261 -11.288 7.027 1.00 23.22 1137 ILE A CA 1
ATOM 1531 C C . ILE A 1 260 ? 47.554 -11.890 6.492 1.00 23.57 1137 ILE A C 1
ATOM 1532 O O . ILE A 1 260 ? 48.065 -11.431 5.465 1.00 22.74 1137 ILE A O 1
ATOM 1537 N N . GLY A 1 261 ? 48.053 -12.935 7.153 1.00 23.78 1138 GLY A N 1
ATOM 1538 C CA . GLY A 1 261 ? 49.239 -13.631 6.650 1.00 24.78 1138 GLY A CA 1
ATOM 1539 C C . GLY A 1 261 ? 49.091 -14.108 5.221 1.00 25.83 1138 GLY A C 1
ATOM 1540 O O . GLY A 1 261 ? 49.995 -13.940 4.393 1.00 27.39 1138 GLY A O 1
ATOM 1541 N N . SER A 1 262 ? 47.937 -14.682 4.919 1.00 26.77 1139 SER A N 1
ATOM 1542 C CA A SER A 1 262 ? 47.647 -15.298 3.625 0.50 27.36 1139 SER A CA 1
ATOM 1543 C CA B SER A 1 262 ? 47.737 -15.306 3.630 0.50 27.32 1139 SER A CA 1
ATOM 1544 C C . SER A 1 262 ? 47.536 -14.284 2.508 1.00 27.68 1139 SER A C 1
ATOM 1545 O O . SER A 1 262 ? 48.080 -14.451 1.421 1.00 28.05 1139 SER A O 1
ATOM 1550 N N . VAL A 1 263 ? 46.804 -13.218 2.758 1.00 27.15 1140 VAL A N 1
ATOM 1551 C CA . VAL A 1 263 ? 46.694 -12.162 1.756 1.00 27.36 1140 VAL A CA 1
ATOM 1552 C C . VAL A 1 263 ? 48.037 -11.486 1.526 1.00 26.93 1140 VAL A C 1
ATOM 1553 O O . VAL A 1 263 ? 48.374 -11.129 0.406 1.00 26.92 1140 VAL A O 1
ATOM 1557 N N . ALA A 1 264 ? 48.815 -11.315 2.590 1.00 26.85 1141 ALA A N 1
ATOM 1558 C CA . ALA A 1 264 ? 50.046 -10.565 2.534 1.00 27.66 1141 ALA A CA 1
ATOM 1559 C C . ALA A 1 264 ? 51.230 -11.341 1.962 1.00 29.28 1141 ALA A C 1
ATOM 1560 O O . ALA A 1 264 ? 52.250 -10.729 1.621 1.00 30.30 1141 ALA A O 1
ATOM 1562 N N . LYS A 1 265 ? 51.112 -12.660 1.896 1.00 30.13 1142 LYS A N 1
ATOM 1563 C CA . LYS A 1 265 ? 52.299 -13.526 1.796 1.00 31.58 1142 LYS A CA 1
ATOM 1564 C C . LYS A 1 265 ? 53.225 -13.102 0.673 1.00 31.66 1142 LYS A C 1
ATOM 1565 O O . LYS A 1 265 ? 54.435 -12.822 0.922 1.00 30.83 1142 LYS A O 1
ATOM 1571 N N . GLU A 1 266 ? 52.658 -13.058 -0.557 1.00 31.22 1143 GLU A N 1
ATOM 1572 C CA . GLU A 1 266 ? 53.440 -12.839 -1.752 1.00 29.75 1143 GLU A CA 1
ATOM 1573 C C . GLU A 1 266 ? 53.353 -11.396 -2.235 1.00 30.02 1143 GLU A C 1
ATOM 1574 O O . GLU A 1 266 ? 53.945 -11.093 -3.283 1.00 29.36 1143 GLU A O 1
ATOM 1580 N N . LYS A 1 267 ? 52.620 -10.546 -1.476 1.00 28.85 1144 LYS A N 1
ATOM 1581 C CA . LYS A 1 267 ? 52.475 -9.112 -1.731 1.00 28.12 1144 LYS A CA 1
ATOM 1582 C C . LYS A 1 267 ? 53.704 -8.356 -1.198 1.00 26.98 1144 LYS A C 1
ATOM 1583 O O . LYS A 1 267 ? 54.458 -8.870 -0.368 1.00 25.25 1144 LYS A O 1
ATOM 1585 N N . ASN A 1 268 ? 53.903 -7.134 -1.681 1.00 26.57 1145 ASN A N 1
ATOM 1586 C CA . ASN A 1 268 ? 55.156 -6.403 -1.455 1.00 27.05 1145 ASN A CA 1
ATOM 1587 C C . ASN A 1 268 ? 55.157 -5.621 -0.110 1.00 27.58 1145 ASN A C 1
ATOM 1588 O O . ASN A 1 268 ? 55.360 -4.410 -0.063 1.00 27.73 1145 ASN A O 1
ATOM 1593 N N . TYR A 1 269 ? 54.914 -6.341 0.970 1.00 28.14 1146 TYR A N 1
ATOM 1594 C CA . TYR A 1 269 ? 54.686 -5.764 2.291 1.00 29.32 1146 TYR A CA 1
ATOM 1595 C C . TYR A 1 269 ? 55.263 -6.740 3.283 1.00 31.12 1146 TYR A C 1
ATOM 1596 O O . TYR A 1 269 ? 55.262 -7.968 3.049 1.00 30.90 1146 TYR A O 1
ATOM 1605 N N . THR A 1 270 ? 55.743 -6.216 4.404 1.00 32.83 1147 THR A N 1
ATOM 1606 C CA . THR A 1 270 ? 56.078 -7.103 5.504 1.00 34.93 1147 THR A CA 1
ATOM 1607 C C . THR A 1 270 ? 55.214 -6.791 6.725 1.00 35.23 1147 THR A C 1
ATOM 1608 O O . THR A 1 270 ? 54.767 -5.656 6.931 1.00 34.31 1147 THR A O 1
ATOM 1612 N N . ILE A 1 271 ? 54.904 -7.819 7.488 1.00 36.92 1148 ILE A N 1
ATOM 1613 C CA . ILE A 1 271 ? 54.183 -7.585 8.723 1.00 38.31 1148 ILE A CA 1
ATOM 1614 C C . ILE A 1 271 ? 55.230 -7.355 9.801 1.00 40.21 1148 ILE A C 1
ATOM 1615 O O . ILE A 1 271 ? 56.074 -8.225 10.014 1.00 39.87 1148 ILE A O 1
ATOM 1620 N N . ASN A 1 272 ? 55.213 -6.157 10.402 1.00 42.04 1149 ASN A N 1
ATOM 1621 C CA . ASN A 1 272 ? 56.089 -5.796 11.535 1.00 43.72 1149 ASN A CA 1
ATOM 1622 C C . ASN A 1 272 ? 55.407 -6.278 12.812 1.00 45.19 1149 ASN A C 1
ATOM 1623 O O . ASN A 1 272 ? 54.677 -5.532 13.464 1.00 45.33 1149 ASN A O 1
ATOM 1628 N N . TYR A 1 273 ? 55.619 -7.551 13.124 1.00 46.52 1150 TYR A N 1
ATOM 1629 C CA . TYR A 1 273 ? 55.076 -8.202 14.320 1.00 47.35 1150 TYR A CA 1
ATOM 1630 C C . TYR A 1 273 ? 55.405 -7.477 15.629 1.00 47.76 1150 TYR A C 1
ATOM 1631 O O . TYR A 1 273 ? 54.735 -7.709 16.658 1.00 47.92 1150 TYR A O 1
ATOM 1633 N N . GLU A 1 274 ? 56.434 -6.622 15.600 1.00 48.27 1151 GLU A N 1
ATOM 1634 C CA . GLU A 1 274 ? 56.811 -5.853 16.781 1.00 48.30 1151 GLU A CA 1
ATOM 1635 C C . GLU A 1 274 ? 55.630 -4.974 17.116 1.00 48.35 1151 GLU A C 1
ATOM 1636 O O . GLU A 1 274 ? 55.020 -5.117 18.168 1.00 48.57 1151 GLU A O 1
ATOM 1638 N N . THR A 1 275 ? 55.264 -4.133 16.161 1.00 48.06 1152 THR A N 1
ATOM 1639 C CA . THR A 1 275 ? 54.208 -3.148 16.340 1.00 47.70 1152 THR A CA 1
ATOM 1640 C C . THR A 1 275 ? 52.863 -3.599 15.758 1.00 46.83 1152 THR A C 1
ATOM 1641 O O . THR A 1 275 ? 51.972 -2.769 15.589 1.00 47.59 1152 THR A O 1
ATOM 1645 N N . ASN A 1 276 ? 52.701 -4.898 15.480 1.00 45.96 1153 ASN A N 1
ATOM 1646 C CA . ASN A 1 276 ? 51.554 -5.411 14.696 1.00 44.97 1153 ASN A CA 1
ATOM 1647 C C . ASN A 1 276 ? 51.106 -4.354 13.696 1.00 43.44 1153 ASN A C 1
ATOM 1648 O O . ASN A 1 276 ? 50.055 -3.737 13.823 1.00 42.71 1153 ASN A O 1
ATOM 1653 N N . THR A 1 277 ? 51.966 -4.095 12.727 1.00 42.52 1154 THR A N 1
ATOM 1654 C CA . THR A 1 277 ? 51.649 -3.133 11.685 1.00 41.79 1154 THR A CA 1
ATOM 1655 C C . THR A 1 277 ? 52.159 -3.682 10.358 1.00 40.26 1154 THR A C 1
ATOM 1656 O O . THR A 1 277 ? 53.057 -4.542 10.355 1.00 39.25 1154 THR A O 1
ATOM 1660 N N . VAL A 1 278 ? 51.539 -3.241 9.260 1.00 38.71 1155 VAL A N 1
ATOM 1661 C CA . VAL A 1 278 ? 51.955 -3.644 7.910 1.00 38.29 1155 VAL A CA 1
ATOM 1662 C C . VAL A 1 278 ? 52.805 -2.531 7.345 1.00 38.46 1155 VAL A C 1
ATOM 1663 O O . VAL A 1 278 ? 52.417 -1.372 7.415 1.00 37.87 1155 VAL A O 1
ATOM 1667 N N . GLU A 1 279 ? 53.956 -2.874 6.776 1.00 39.08 1156 GLU A N 1
ATOM 1668 C CA . GLU A 1 279 ? 54.786 -1.865 6.090 1.00 39.84 1156 GLU A CA 1
ATOM 1669 C C . GLU A 1 279 ? 55.097 -2.228 4.643 1.00 39.74 1156 GLU A C 1
ATOM 1670 O O . GLU A 1 279 ? 55.317 -3.372 4.309 1.00 39.31 1156 GLU A O 1
ATOM 1676 N N . TYR A 1 280 ? 55.105 -1.221 3.790 1.00 40.74 1157 TYR A N 1
ATOM 1677 C CA . TYR A 1 280 ? 55.500 -1.375 2.393 1.00 41.29 1157 TYR A CA 1
ATOM 1678 C C . TYR A 1 280 ? 56.996 -1.746 2.200 1.00 41.64 1157 TYR A C 1
ATOM 1679 O O . TYR A 1 280 ? 57.874 -1.127 2.792 1.00 41.39 1157 TYR A O 1
ATOM 1688 N N . GLU A 1 281 ? 57.260 -2.756 1.365 1.00 42.32 1158 GLU A N 1
ATOM 1689 C CA . GLU A 1 281 ? 58.621 -3.140 0.995 1.00 43.31 1158 GLU A CA 1
ATOM 1690 C C . GLU A 1 281 ? 59.018 -2.535 -0.349 1.00 43.80 1158 GLU A C 1
ATOM 1691 O O . GLU A 1 281 ? 60.100 -2.835 -0.861 1.00 43.95 1158 GLU A O 1
#

Nearest PDB structures (foldseek):
  3kfo-assembly1_A  TM=1.005E+00  e=1.211E-30  Saccharomyces cerevisiae
  7tbi-assembly1_Q2  TM=9.852E-01  e=3.288E-25  Saccharomyces cerevisiae
  7tbi-assembly1_Q1  TM=9.852E-01  e=3.448E-25  Saccharomyces cerevisiae
  6x03-assembly1_B  TM=9.163E-01  e=5.929E-21  Saccharomyces cerevisiae S288C
  6x02-assembly1_B  TM=9.163E-01  e=8.273E-21  Saccharomyces cerevisiae S288C

GO terms:
  GO:0005634 nucleus (C, IDA)
  GO:0005829 cytosol (C, IDA)
  GO:0045893 positive regulation of DNA-templated transcription (P, IDA)
  GO:0005643 nuclear pore (C, IDA)
  GO:0031080 nuclear pore outer ring (C, IDA)
  GO:0030466 silent mating-type cassette heterochromatin formation (P, IDA)
  GO:0045893 positive regulation of DNA-templated transcription (P, IGI)
  GO:0006302 double-strand break repair (P, IGI)
  GO:0000973 post-transcriptional tethering of RNA polymerase II gene DNA at nuclear periphery (P, IMP)
  GO:0034398 telomere tethering at nuclear periphery (P, IMP)
  GO:0034605 cellular response to heat (P, IMP)
  GO:0045944 positive regulation of transcription by RNA polymerase II (P, IMP)
  GO:0017056 structural constituent of nuclear pore (F, IMP)
  GO:0016973 poly(A)+ mRNA export from nucleus (P, IMP)
  GO:0031509 subtelomeric heterochromatin formation (P, IMP)
  GO:0031990 mRNA export from nucleus in response to heat stress (P, IMP)
  GO:0051664 nuclear pore localization (P, IMP)
  GO:0006302 double-strand break repair (P, IMP)
  GO:0006409 tRNA export from nucleus (P, IMP)
  GO:0006606 protein import into nucleus (P, IMP)

Solvent-accessible surface area: 10315 Å² total

Organism: Saccharomyces cerevisiae (strain ATCC 204508 / S288c) (NCBI:txid559292)

B-factor: mean 23.97, std 9.2, range [6.67, 52.49]

Foldseek 3Di:
DQQDDPLQQVLLVVVLVCVVVVVFDDDPLQCDDQSVLLLVVLNVCSVDPDRDGLLSSLSNLLTQDLVSLLSNLLCCLPVVVSDPPLSSLLSVLSSVLSQVVSLVVDPDSPSVLVSLLVCVVVPSQASPWGAADALCSNLVLVSLDPVVLCVPCVPGPGDSVRVSVSSNVSSVVSVVCCVVDNVRVVSCCSNCVSCVPPQWDQPVVRRIIHGD